Protein AF-A0A8S7LE39-F1 (afdb_monomer_lite)

Secondary structure (DSSP, 8-state):
------SSSSHHHHTTHHHHS-GGGGTEEEEEEEETTEEEEEEEEEEEE-TTS-EEEEE-HHHHHSS-GGGTTTS--S-SEEEEEEEBTTS-EEEEEEESEETTEESSB--SS-SS---EEEEE-GGGTTTB----EETTSS-TTB---TT-EEEEEE-GGG---TTT-PPEEEEEEE-S-SSS-BTTBSEEEEE----TT-TT-EEEEEEES-EEBTTS-EE--SSEEEEEEEEEEEEEEEEEEEEE--SSSS--EEEEEEEEEEEEEEEETHHHHHHHHT-------TTSSTTSTTSS---

Organism: Escherichia coli (NCBI:txid562)

InterPro domains:
  IPR009003 Peptidase S1, PA clan [SSF50494] (29-208)

pLDDT: mean 83.22, std 21.05, range [26.28, 98.44]

Foldseek 3Di:
DDDDDPDDPPPVVLPCPLVPDDQLLQQKKKKFFAAPRDTDAIAMWGWAAEPVGWIWTKFFPCRHQVDALVCPPVDGGPGFKMKIWFAFPSLDIDIDIDTQDDPNHGQWFAQPPDSNGRMITHTDDPVSPPGTSHDHHYPVLADPQFDAAWFQKKKWWWQAVPDADPPRSGTDIWMWTWPDGLVDADVPAQKTKTQTDGHGRSGHTWMWRKDAQWGAGPVGDTDGDHGIRIHTFATWHDFDKDWDWDWDDDPDDDDTDTDIDIDTPSMTMGRGHVSVNSRVVVPDCPPPPVVVVVPPPPPPDDD

Sequence (303 aa):
MIVCFYNLYRSSCWMNFMQNVQPLSLVTTLVILRSNGESKSLGTGFFYQHSNGFIFLATNYHVITGISPSERGVKPFIGDSIDIQLRDKTGKLFKHTMPLFKDGSPLWLEHPTDKEADIILMPLPQELFVNTGVKVVSKTTTLPNVQINPSSPVVMIGYPHGYHDTTHYLPIWKTGSLASEPDIDFDGKKLIVVDISAFPGMSGSPAFYVTHSGYLTKEGNMIMDMGMKIHFLGVYASMQMLNSDLFLEQVVSAAEYKVSHSESLQLGHVWKAELLEEIAATSSPIATTPSQFQSNSKFLFKY

Structure (mmCIF, N/CA/C/O backbone):
data_AF-A0A8S7LE39-F1
#
_entry.id   AF-A0A8S7LE39-F1
#
loop_
_atom_site.group_PDB
_atom_site.id
_atom_site.type_symbol
_atom_site.label_atom_id
_atom_site.label_alt_id
_atom_site.label_comp_id
_atom_site.label_asym_id
_atom_site.label_entity_id
_atom_site.label_seq_id
_atom_site.pdbx_PDB_ins_code
_atom_site.Cartn_x
_atom_site.Cartn_y
_atom_site.Cartn_z
_atom_site.occupancy
_atom_site.B_iso_or_equiv
_atom_site.auth_seq_id
_atom_site.auth_comp_id
_atom_site.auth_asym_id
_atom_site.auth_atom_id
_atom_site.pdbx_PDB_model_num
ATOM 1 N N . MET A 1 1 ? 14.430 50.797 23.135 1.00 33.66 1 MET A N 1
ATOM 2 C CA . MET A 1 1 ? 13.078 50.676 22.552 1.00 33.66 1 MET A CA 1
ATOM 3 C C . MET A 1 1 ? 13.219 49.904 21.247 1.00 33.66 1 MET A C 1
ATOM 5 O O . MET A 1 1 ? 13.560 50.485 20.230 1.00 33.66 1 MET A O 1
ATOM 9 N N . ILE A 1 2 ? 13.128 48.576 21.325 1.00 31.50 2 ILE A N 1
ATOM 10 C CA . ILE A 1 2 ? 13.214 47.663 20.177 1.00 31.50 2 ILE A CA 1
ATOM 11 C C . ILE A 1 2 ? 11.772 47.394 19.760 1.00 31.50 2 ILE A C 1
ATOM 13 O O . ILE A 1 2 ? 11.004 46.871 20.563 1.00 31.50 2 ILE A O 1
ATOM 17 N N . VAL A 1 3 ? 11.395 47.794 18.547 1.00 27.19 3 VAL A N 1
ATOM 18 C CA . VAL A 1 3 ? 10.069 47.522 17.982 1.00 27.19 3 VAL A CA 1
ATOM 19 C C . VAL A 1 3 ? 10.239 46.695 16.709 1.00 27.19 3 VAL A C 1
ATOM 21 O O . VAL A 1 3 ? 10.848 47.136 15.741 1.00 27.19 3 VAL A O 1
ATOM 24 N N . CYS A 1 4 ? 9.724 45.469 16.802 1.00 32.44 4 CYS A N 1
ATOM 25 C CA . CYS A 1 4 ? 9.217 44.552 15.783 1.00 32.44 4 CYS A CA 1
ATOM 26 C C . CYS A 1 4 ? 9.557 44.787 14.298 1.00 32.44 4 CYS A C 1
ATOM 28 O O . CYS A 1 4 ? 8.946 45.623 13.642 1.00 32.44 4 CYS A O 1
ATOM 30 N N . PHE A 1 5 ? 10.336 43.860 13.729 1.00 28.27 5 PHE A N 1
ATOM 31 C CA . PHE A 1 5 ? 10.205 43.417 12.333 1.00 28.27 5 PHE A CA 1
ATOM 32 C C . PHE A 1 5 ? 10.195 41.879 12.282 1.00 28.27 5 PHE A C 1
ATOM 34 O O . PHE A 1 5 ? 11.184 41.231 11.962 1.00 28.27 5 PHE A O 1
ATOM 41 N N . TYR A 1 6 ? 9.057 41.284 12.635 1.00 34.28 6 TYR A N 1
ATOM 42 C CA . TYR A 1 6 ? 8.744 39.869 12.412 1.00 34.28 6 TYR A CA 1
ATOM 43 C C . TYR A 1 6 ? 7.293 39.806 11.937 1.00 34.28 6 TYR A C 1
ATOM 45 O O . TYR A 1 6 ? 6.409 39.800 12.782 1.00 34.28 6 TYR A O 1
ATOM 53 N N . ASN A 1 7 ? 7.039 39.853 10.621 1.00 36.00 7 ASN A N 1
ATOM 54 C CA . ASN A 1 7 ? 5.830 39.295 9.975 1.00 36.00 7 ASN A CA 1
ATOM 55 C C . ASN A 1 7 ? 5.681 39.723 8.506 1.00 36.00 7 ASN A C 1
ATOM 57 O O . ASN A 1 7 ? 4.757 40.452 8.182 1.00 36.00 7 ASN A O 1
ATOM 61 N N . LEU A 1 8 ? 6.537 39.252 7.591 1.00 31.00 8 LEU A N 1
ATOM 62 C CA . LEU A 1 8 ? 6.202 39.326 6.151 1.00 31.00 8 LEU A CA 1
ATOM 63 C C . LEU A 1 8 ? 6.806 38.226 5.257 1.00 31.00 8 LEU A C 1
ATOM 65 O O . LEU A 1 8 ? 6.461 38.159 4.086 1.00 31.00 8 LEU A O 1
ATOM 69 N N . TYR A 1 9 ? 7.624 37.307 5.789 1.00 32.88 9 TYR A N 1
ATOM 70 C CA . TYR A 1 9 ? 8.286 36.257 4.987 1.00 32.88 9 TYR A CA 1
ATOM 71 C C . TYR A 1 9 ? 7.810 34.819 5.245 1.00 32.88 9 TYR A C 1
ATOM 73 O O . TYR A 1 9 ? 8.374 33.879 4.694 1.00 32.88 9 TYR A O 1
ATOM 81 N N . ARG A 1 10 ? 6.770 34.601 6.063 1.00 37.72 10 ARG A N 1
ATOM 82 C CA . ARG A 1 10 ? 6.229 33.244 6.280 1.00 37.72 10 ARG A CA 1
ATOM 83 C C . ARG A 1 10 ? 5.182 32.824 5.251 1.00 37.72 10 ARG A C 1
ATOM 85 O O . ARG A 1 10 ? 4.997 31.631 5.062 1.00 37.72 10 ARG A O 1
ATOM 92 N N . SER A 1 11 ? 4.528 33.758 4.569 1.00 37.38 11 SER A N 1
ATOM 93 C CA . SER A 1 11 ? 3.414 33.474 3.650 1.00 37.38 11 SER A CA 1
ATOM 94 C C . SER A 1 11 ? 3.860 32.956 2.276 1.00 37.38 11 SER A C 1
ATOM 96 O O . SER A 1 11 ? 3.111 32.232 1.633 1.00 37.38 11 SER A O 1
ATOM 98 N N . SER A 1 12 ? 5.082 33.268 1.834 1.00 39.59 12 SER A N 1
ATOM 99 C CA . SER A 1 12 ? 5.607 32.841 0.527 1.00 39.59 12 SER A CA 1
ATOM 100 C C . SER A 1 12 ? 6.152 31.408 0.510 1.00 39.59 12 SER A C 1
ATOM 102 O O . SER A 1 12 ? 6.211 30.798 -0.552 1.00 39.59 12 SER A O 1
ATOM 104 N N . CYS A 1 13 ? 6.505 30.840 1.669 1.00 42.34 13 CYS A N 1
ATOM 105 C CA . CYS A 1 13 ? 7.082 29.492 1.758 1.00 42.34 13 CYS A CA 1
ATOM 106 C C . CYS A 1 13 ? 6.025 28.378 1.585 1.00 42.34 13 CYS A C 1
ATOM 108 O O . CYS A 1 13 ? 6.318 27.312 1.053 1.00 42.34 13 CYS A O 1
ATOM 110 N N . TRP A 1 14 ? 4.769 28.643 1.966 1.00 45.28 14 TRP A N 1
ATOM 111 C CA . TRP A 1 14 ? 3.663 27.681 1.839 1.00 45.28 14 TRP A CA 1
ATOM 112 C C . TRP A 1 14 ? 3.027 27.662 0.450 1.00 45.28 14 TRP A C 1
ATOM 114 O O . TRP A 1 14 ? 2.429 26.659 0.067 1.00 45.28 14 TRP A O 1
ATOM 124 N N . MET A 1 15 ? 3.181 28.737 -0.333 1.00 42.47 15 MET A N 1
ATOM 125 C CA . MET A 1 15 ? 2.468 28.893 -1.605 1.00 42.47 15 MET A CA 1
ATOM 126 C C . MET A 1 15 ? 2.911 27.891 -2.687 1.00 42.47 15 MET A C 1
ATOM 128 O O . MET A 1 15 ? 2.182 27.708 -3.654 1.00 42.47 15 MET A O 1
ATOM 132 N N . ASN A 1 16 ? 4.027 27.175 -2.476 1.00 59.09 16 ASN A N 1
ATOM 133 C CA . ASN A 1 16 ? 4.546 26.149 -3.387 1.00 59.09 16 ASN A CA 1
ATOM 134 C C . ASN A 1 16 ? 4.852 24.791 -2.723 1.00 59.09 16 ASN A C 1
ATOM 136 O O . ASN A 1 16 ? 5.510 23.964 -3.350 1.00 59.09 16 ASN A O 1
ATOM 140 N N . PHE A 1 17 ? 4.383 24.505 -1.495 1.00 72.19 17 PHE A N 1
ATOM 141 C CA . PHE A 1 17 ? 4.673 23.213 -0.838 1.00 72.19 17 PHE A CA 1
ATOM 142 C C . PHE A 1 17 ? 4.307 22.028 -1.744 1.00 72.19 17 PHE A C 1
ATOM 144 O O . PHE A 1 17 ? 5.148 21.192 -2.059 1.00 72.19 17 PHE A O 1
ATOM 151 N N . MET A 1 18 ? 3.082 22.025 -2.271 1.00 72.50 18 MET A N 1
ATOM 152 C CA . MET A 1 18 ? 2.594 20.963 -3.155 1.00 72.50 18 MET A CA 1
ATOM 153 C C . MET A 1 18 ? 3.334 20.877 -4.499 1.00 72.50 18 MET A C 1
ATOM 155 O O . MET A 1 18 ? 3.309 19.822 -5.122 1.00 72.50 18 MET A O 1
ATOM 159 N N . GLN A 1 19 ? 3.981 21.956 -4.955 1.00 71.81 19 GLN A N 1
ATOM 160 C CA . GLN A 1 19 ? 4.765 21.961 -6.198 1.00 71.81 19 GLN A CA 1
ATOM 161 C C . GLN A 1 19 ? 6.175 21.388 -6.003 1.00 71.81 19 GLN A C 1
ATOM 163 O O . GLN A 1 19 ? 6.762 20.878 -6.952 1.00 71.81 19 GLN A O 1
ATOM 168 N N . ASN A 1 20 ? 6.699 21.446 -4.777 1.00 83.44 20 ASN A N 1
ATOM 169 C CA . ASN A 1 20 ? 8.048 20.992 -4.440 1.00 83.44 20 ASN A CA 1
ATOM 170 C C . ASN A 1 20 ? 8.080 19.575 -3.842 1.00 83.44 20 ASN A C 1
ATOM 172 O O . ASN A 1 20 ? 9.158 19.034 -3.602 1.00 83.44 20 ASN A O 1
ATOM 176 N N . VAL A 1 21 ? 6.917 18.971 -3.583 1.00 90.25 21 VAL A N 1
ATOM 177 C CA . VAL A 1 21 ? 6.809 17.601 -3.071 1.00 90.25 21 VAL A CA 1
ATOM 178 C C . VAL A 1 21 ? 6.690 16.621 -4.230 1.00 90.25 21 VAL A C 1
ATOM 180 O O . VAL A 1 21 ? 5.877 16.790 -5.138 1.00 90.25 21 VAL A O 1
ATOM 183 N N . GLN A 1 22 ? 7.486 15.555 -4.174 1.00 92.50 22 GLN A N 1
ATOM 184 C CA . GLN A 1 22 ? 7.420 14.481 -5.157 1.00 92.50 22 GLN A CA 1
ATOM 185 C C . GLN A 1 22 ? 6.011 13.823 -5.120 1.00 92.50 22 GLN A C 1
ATOM 187 O O . GLN A 1 22 ? 5.542 13.474 -4.035 1.00 92.50 22 GLN A O 1
ATOM 192 N N . PRO A 1 23 ? 5.316 13.635 -6.265 1.00 91.88 23 PRO A N 1
ATOM 193 C CA . PRO A 1 23 ? 3.926 13.154 -6.297 1.00 91.88 23 PRO A CA 1
ATOM 194 C C . PRO A 1 23 ? 3.627 11.810 -5.606 1.00 91.88 23 PRO A C 1
ATOM 196 O O . PRO A 1 23 ? 2.557 11.662 -5.024 1.00 91.88 23 PRO A O 1
ATOM 199 N N . LEU A 1 24 ? 4.540 10.839 -5.632 1.00 93.38 24 LEU A N 1
ATOM 200 C CA . LEU A 1 24 ? 4.440 9.578 -4.889 1.00 93.38 24 LEU A CA 1
ATOM 201 C C . LEU A 1 24 ? 4.493 9.777 -3.368 1.00 93.38 24 LEU A C 1
ATOM 203 O O . LEU A 1 24 ? 3.880 9.009 -2.638 1.00 93.38 24 LEU A O 1
ATOM 207 N N . SER A 1 25 ? 5.119 10.837 -2.851 1.00 94.88 25 SER A N 1
ATOM 208 C CA . SER A 1 25 ? 5.000 11.156 -1.417 1.00 94.88 25 SER A CA 1
ATOM 209 C C . SER A 1 25 ? 3.569 11.536 -1.016 1.00 94.88 25 SER A C 1
ATOM 211 O O . SER A 1 25 ? 3.259 11.590 0.170 1.00 94.88 25 SER A O 1
ATOM 213 N N . LEU A 1 26 ? 2.699 11.820 -1.991 1.00 94.50 26 LEU A N 1
ATOM 214 C CA . LEU A 1 26 ? 1.304 12.208 -1.794 1.00 94.50 26 LEU A CA 1
ATOM 215 C C . LEU A 1 26 ? 0.318 11.073 -2.105 1.00 94.50 26 LEU A C 1
ATOM 217 O O . LEU A 1 26 ? -0.887 11.311 -2.023 1.00 94.50 26 LEU A O 1
ATOM 221 N N . VAL A 1 27 ? 0.798 9.874 -2.472 1.00 95.88 27 VAL A N 1
ATOM 222 C CA . VAL A 1 27 ? -0.065 8.684 -2.613 1.00 95.88 27 VAL A CA 1
ATOM 223 C C . VAL A 1 27 ? -0.228 7.923 -1.301 1.00 95.88 27 VAL A C 1
ATOM 225 O O . VAL A 1 27 ? -1.202 7.196 -1.142 1.00 95.88 27 VAL A O 1
ATOM 228 N N . THR A 1 28 ? 0.711 8.080 -0.370 1.00 96.81 28 THR A N 1
ATOM 229 C CA . THR A 1 28 ? 0.804 7.287 0.860 1.00 96.81 28 THR A CA 1
ATOM 230 C C . THR A 1 28 ? 0.206 8.034 2.055 1.00 96.81 28 THR A C 1
ATOM 232 O O . THR A 1 28 ? 0.286 9.258 2.146 1.00 96.81 28 THR A O 1
ATOM 235 N N . THR A 1 29 ? -0.369 7.292 2.999 1.00 96.88 29 THR A N 1
ATOM 236 C CA . THR A 1 29 ? -0.924 7.795 4.256 1.00 96.88 29 THR A CA 1
ATOM 237 C C . THR A 1 29 ? -0.547 6.898 5.436 1.00 96.88 29 THR A C 1
ATOM 239 O O . THR A 1 29 ? -0.368 5.687 5.285 1.00 96.88 29 THR A O 1
ATOM 242 N N . LEU A 1 30 ? -0.412 7.501 6.619 1.00 97.00 30 LEU A N 1
ATOM 243 C CA . LEU A 1 30 ? -0.279 6.766 7.872 1.00 97.00 30 LEU A CA 1
ATOM 244 C C . LEU A 1 30 ? -1.659 6.235 8.265 1.00 97.00 30 LEU A C 1
ATOM 246 O O . LEU A 1 30 ? -2.607 7.013 8.390 1.00 97.00 30 LEU A O 1
ATOM 250 N N . VAL A 1 31 ? -1.745 4.928 8.493 1.00 98.00 31 VAL A N 1
ATOM 251 C CA . VAL A 1 31 ? -2.956 4.257 8.967 1.00 98.00 31 VAL A CA 1
ATOM 252 C C . VAL A 1 31 ? -2.777 3.950 10.445 1.00 98.00 31 VAL A C 1
ATOM 254 O O . VAL A 1 31 ? -1.801 3.310 10.832 1.00 98.00 31 VAL A O 1
ATOM 257 N N . ILE A 1 32 ? -3.709 4.405 11.279 1.00 97.94 32 ILE A N 1
ATOM 258 C CA . ILE A 1 32 ? -3.710 4.112 12.716 1.00 97.94 32 ILE A CA 1
ATOM 259 C C . ILE A 1 32 ? -4.963 3.313 13.037 1.00 97.94 32 ILE A C 1
ATOM 261 O O . ILE A 1 32 ? -6.070 3.839 12.930 1.00 97.94 32 ILE A O 1
ATOM 265 N N . LEU A 1 33 ? -4.783 2.068 13.470 1.00 98.06 33 LEU A N 1
ATOM 266 C CA . LEU A 1 33 ? -5.864 1.237 13.980 1.00 98.06 33 LEU A CA 1
ATOM 267 C C . LEU A 1 33 ? -6.239 1.694 15.383 1.00 98.06 33 LEU A C 1
ATOM 269 O O . LEU A 1 33 ? -5.369 1.855 16.246 1.00 98.06 33 LEU A O 1
ATOM 273 N N . ARG A 1 34 ? -7.535 1.878 15.626 1.00 98.00 34 ARG A N 1
ATOM 274 C CA . ARG A 1 34 ? -8.063 2.296 16.919 1.00 98.00 34 ARG A CA 1
ATOM 275 C C . ARG A 1 34 ? -9.086 1.317 17.463 1.00 98.00 34 ARG A C 1
ATOM 277 O O . ARG A 1 34 ? -9.776 0.637 16.711 1.00 98.00 34 ARG A O 1
ATOM 284 N N . SER A 1 35 ? -9.197 1.294 18.785 1.00 97.38 35 SER A N 1
ATOM 285 C CA . SER A 1 35 ? -10.338 0.722 19.496 1.00 97.38 35 SER A CA 1
ATOM 286 C C . SER A 1 35 ? -10.772 1.693 20.579 1.00 97.38 35 SER A C 1
ATOM 288 O O . SER A 1 35 ? -9.937 2.143 21.366 1.00 97.38 35 SER A O 1
ATOM 290 N N . ASN A 1 36 ? -12.057 2.039 20.605 1.00 94.69 36 ASN A N 1
ATOM 291 C CA . ASN A 1 36 ? -12.644 2.980 21.558 1.00 94.69 36 ASN A CA 1
ATOM 292 C C . ASN A 1 36 ? -11.866 4.312 21.636 1.00 94.69 36 ASN A C 1
ATOM 294 O O . ASN A 1 36 ? -11.685 4.890 22.704 1.00 94.69 36 ASN A O 1
ATOM 298 N N . GLY A 1 37 ? -11.353 4.784 20.493 1.00 92.44 37 GLY A N 1
ATOM 299 C CA . GLY A 1 37 ? -10.563 6.016 20.386 1.00 92.44 37 GLY A CA 1
ATOM 300 C C . GLY A 1 37 ? -9.073 5.886 20.738 1.00 92.44 37 GLY A C 1
ATOM 301 O O . GLY A 1 37 ? -8.294 6.788 20.410 1.00 92.44 37 GLY A O 1
ATOM 302 N N . GLU A 1 38 ? -8.628 4.769 21.312 1.00 96.25 38 GLU A N 1
ATOM 303 C CA . GLU A 1 38 ? -7.216 4.510 21.611 1.00 96.25 38 GLU A CA 1
ATOM 304 C C . GLU A 1 38 ? -6.476 3.926 20.410 1.00 96.25 38 GLU A C 1
ATOM 306 O O . GLU A 1 38 ? -6.994 3.045 19.732 1.00 96.25 38 GLU A O 1
ATOM 311 N N . SER A 1 39 ? -5.238 4.368 20.181 1.00 96.38 39 SER A N 1
ATOM 312 C CA . SER A 1 39 ? -4.356 3.779 19.166 1.00 96.38 39 SER A CA 1
ATOM 313 C C . SER A 1 39 ? -3.927 2.372 19.587 1.00 96.38 39 SER A C 1
ATOM 315 O O . SER A 1 39 ? -3.411 2.200 20.690 1.00 96.38 39 SER A O 1
ATOM 317 N N . LYS A 1 40 ? -4.100 1.382 18.709 1.00 96.50 40 LYS A N 1
ATOM 318 C CA . LYS A 1 40 ? -3.725 -0.022 18.954 1.00 96.50 40 LYS A CA 1
ATOM 319 C C . LYS A 1 40 ? -2.525 -0.457 18.128 1.00 96.50 40 LYS A C 1
ATOM 321 O O . LYS A 1 40 ? -1.609 -1.074 18.660 1.00 96.50 40 LYS A O 1
ATOM 326 N N . SER A 1 41 ? -2.496 -0.086 16.857 1.00 94.06 41 SER A N 1
ATOM 327 C CA . SER A 1 41 ? -1.359 -0.321 15.971 1.00 94.06 41 SER A CA 1
ATOM 328 C C . SER A 1 41 ? -1.296 0.762 14.899 1.00 94.06 41 SER A C 1
ATOM 330 O O . SER A 1 41 ? -2.204 1.586 14.759 1.00 94.06 41 SER A O 1
ATOM 332 N N . LEU A 1 42 ? -0.190 0.782 14.163 1.00 95.75 42 LEU A N 1
ATOM 333 C CA . LEU A 1 42 ? 0.000 1.664 13.024 1.00 95.75 42 LEU A CA 1
ATOM 334 C C . LEU A 1 42 ? 0.590 0.888 11.854 1.00 95.75 42 LEU A C 1
ATOM 336 O O . LEU A 1 42 ? 1.279 -0.118 12.037 1.00 95.75 42 LEU A O 1
ATOM 340 N N . GLY A 1 43 ? 0.337 1.395 10.661 1.00 96.75 43 GLY A N 1
ATOM 341 C CA . GLY A 1 43 ? 0.854 0.871 9.414 1.00 96.75 43 GLY A CA 1
ATOM 342 C C . GLY A 1 43 ? 0.835 1.940 8.339 1.00 96.75 43 GLY A C 1
ATOM 343 O O . GLY A 1 43 ? 0.536 3.112 8.578 1.00 96.75 43 GLY A O 1
ATOM 344 N N . THR A 1 44 ? 1.144 1.516 7.131 1.00 98.31 44 THR A N 1
ATOM 345 C CA . THR A 1 44 ? 1.108 2.356 5.948 1.00 98.31 44 THR A CA 1
ATOM 346 C C . THR A 1 44 ? -0.085 1.953 5.088 1.00 98.31 44 THR A C 1
ATOM 348 O O . THR A 1 44 ? -0.464 0.788 5.015 1.00 98.31 44 THR A O 1
ATOM 351 N N . GLY A 1 45 ? -0.701 2.920 4.426 1.00 98.19 45 GLY A N 1
ATOM 352 C CA . GLY A 1 45 ? -1.631 2.667 3.336 1.00 98.19 45 GLY A CA 1
ATOM 353 C C . GLY A 1 45 ? -1.375 3.639 2.201 1.00 98.19 45 GLY A C 1
ATOM 354 O O . GLY A 1 45 ? -0.620 4.601 2.347 1.00 98.19 45 GLY A O 1
ATOM 355 N N . PHE A 1 46 ? -2.004 3.410 1.060 1.00 98.38 46 PHE A N 1
ATOM 356 C CA . PHE A 1 46 ? -1.930 4.324 -0.072 1.00 98.38 46 PHE A CA 1
ATOM 357 C C . PHE A 1 46 ? -3.258 4.389 -0.813 1.00 98.38 46 PHE A C 1
ATOM 359 O O . PHE A 1 46 ? -4.099 3.495 -0.713 1.00 98.38 46 PHE A O 1
ATOM 366 N N . PHE A 1 47 ? -3.458 5.478 -1.543 1.00 97.75 47 PHE A N 1
ATOM 367 C CA . PHE A 1 47 ? -4.672 5.700 -2.308 1.00 97.75 47 PHE A CA 1
ATOM 368 C C . PHE A 1 47 ? -4.540 5.051 -3.678 1.00 97.75 47 PHE A C 1
ATOM 370 O O . PHE A 1 47 ? -3.644 5.386 -4.456 1.00 97.75 47 PHE A O 1
ATOM 377 N N . TYR A 1 48 ? -5.444 4.127 -3.969 1.00 97.44 48 TYR A N 1
ATOM 378 C CA . TYR A 1 48 ? -5.477 3.385 -5.217 1.00 97.44 48 TYR A CA 1
ATOM 379 C C . TYR A 1 48 ? -6.781 3.681 -5.965 1.00 97.44 48 TYR A C 1
ATOM 381 O O . TYR A 1 48 ? -7.867 3.551 -5.405 1.00 97.44 48 TYR A O 1
ATOM 389 N N . GLN A 1 49 ? -6.681 4.104 -7.222 1.00 95.50 49 GLN A N 1
ATOM 390 C CA . GLN A 1 49 ? -7.823 4.366 -8.089 1.00 95.50 49 GLN A CA 1
ATOM 391 C C . GLN A 1 49 ? -7.989 3.224 -9.088 1.00 95.50 49 GLN A C 1
ATOM 393 O O . GLN A 1 49 ? -7.113 2.973 -9.918 1.00 95.50 49 GLN A O 1
ATOM 398 N N . HIS A 1 50 ? -9.147 2.573 -9.033 1.00 93.19 50 HIS A N 1
ATOM 399 C CA . HIS A 1 50 ? -9.509 1.541 -9.993 1.00 93.19 50 HIS A CA 1
ATOM 400 C C . HIS A 1 50 ? -10.105 2.157 -11.271 1.00 93.19 50 HIS A C 1
ATOM 402 O O . HIS A 1 50 ? -10.585 3.293 -11.287 1.00 93.19 50 HIS A O 1
ATOM 408 N N . SER A 1 51 ? -10.116 1.380 -12.356 1.00 88.88 51 SER A N 1
ATOM 409 C CA . SER A 1 51 ? -10.634 1.786 -13.670 1.00 88.88 51 SER A CA 1
ATOM 410 C C . SER A 1 51 ? -12.113 2.206 -13.672 1.00 88.88 51 SER A C 1
ATOM 412 O O . SER A 1 51 ? -12.522 3.005 -14.510 1.00 88.88 51 SER A O 1
ATOM 414 N N . ASN A 1 52 ? -12.906 1.729 -12.707 1.00 85.19 52 ASN A N 1
ATOM 415 C CA . ASN A 1 52 ? -14.305 2.133 -12.514 1.00 85.19 52 ASN A CA 1
ATOM 416 C C . ASN A 1 52 ? -14.473 3.512 -11.837 1.00 85.19 52 ASN A C 1
ATOM 418 O O . ASN A 1 52 ? -15.601 3.956 -11.634 1.00 85.19 52 ASN A O 1
ATOM 422 N N . GLY A 1 53 ? -13.376 4.189 -11.479 1.00 87.62 53 GLY A N 1
ATOM 423 C CA . GLY A 1 53 ? -13.374 5.530 -10.894 1.00 87.62 53 GLY A CA 1
ATOM 424 C C . GLY A 1 53 ? -13.471 5.576 -9.366 1.00 87.62 53 GLY A C 1
ATOM 425 O O . GLY A 1 53 ? -13.343 6.663 -8.796 1.00 87.62 53 GLY A O 1
ATOM 426 N N . PHE A 1 54 ? -13.654 4.440 -8.686 1.00 91.31 54 PHE A N 1
ATOM 427 C CA . PHE A 1 54 ? -13.589 4.394 -7.225 1.00 91.31 54 PHE A CA 1
ATOM 428 C C . PHE A 1 54 ? -12.147 4.540 -6.735 1.00 91.31 54 PHE A C 1
ATOM 430 O O . PHE A 1 54 ? -11.205 4.017 -7.337 1.00 91.31 54 PHE A O 1
ATOM 437 N N . ILE A 1 55 ? -11.996 5.257 -5.621 1.00 94.69 55 ILE A N 1
ATOM 438 C CA . ILE A 1 55 ? -10.735 5.385 -4.898 1.00 94.69 55 ILE A CA 1
ATOM 439 C C . ILE A 1 55 ? -10.838 4.535 -3.638 1.00 94.69 55 ILE A C 1
ATOM 441 O O . ILE A 1 55 ? -11.830 4.589 -2.911 1.00 94.69 55 ILE A O 1
ATOM 445 N N . PHE A 1 56 ? -9.797 3.761 -3.385 1.00 97.12 56 PHE A N 1
ATOM 446 C CA . PHE A 1 56 ? -9.676 2.873 -2.246 1.00 97.12 56 PHE A CA 1
ATOM 447 C C . PHE A 1 56 ? -8.462 3.268 -1.412 1.00 97.12 56 PHE A C 1
ATOM 449 O O . PHE A 1 56 ? -7.456 3.746 -1.940 1.00 97.12 56 PHE A O 1
ATOM 456 N N . LEU A 1 57 ? -8.537 3.019 -0.110 1.00 98.25 57 LEU A N 1
ATOM 457 C CA . LEU A 1 57 ? -7.356 2.826 0.714 1.00 98.25 57 LEU A CA 1
ATOM 458 C C . LEU A 1 57 ? -6.877 1.388 0.503 1.00 98.25 57 LEU A C 1
ATOM 460 O O . LEU A 1 57 ? -7.577 0.444 0.870 1.00 98.25 57 LEU A O 1
ATOM 464 N N . ALA A 1 58 ? -5.691 1.236 -0.070 1.00 98.44 58 ALA A N 1
ATOM 465 C CA . ALA A 1 58 ? -4.979 -0.027 -0.144 1.00 98.44 58 ALA A CA 1
ATOM 466 C C . ALA A 1 58 ? -4.011 -0.143 1.040 1.00 98.44 58 ALA A C 1
ATOM 468 O O . ALA A 1 58 ? -3.252 0.785 1.328 1.00 98.44 58 ALA A O 1
ATOM 469 N N . THR A 1 59 ? -4.052 -1.271 1.743 1.00 98.44 59 THR A N 1
ATOM 470 C CA . THR A 1 59 ? -3.133 -1.611 2.843 1.00 98.44 59 THR A CA 1
ATOM 471 C C . THR A 1 59 ? -3.188 -3.124 3.095 1.00 98.44 59 THR A C 1
ATOM 473 O O . THR A 1 59 ? -3.854 -3.851 2.354 1.00 98.44 59 THR A O 1
ATOM 476 N N . ASN A 1 60 ? -2.487 -3.623 4.112 1.00 98.19 60 ASN A N 1
ATOM 477 C CA . ASN A 1 60 ? -2.567 -5.029 4.496 1.00 98.19 60 ASN A CA 1
ATOM 478 C C . ASN A 1 60 ? -3.783 -5.316 5.384 1.00 98.19 60 ASN A C 1
ATOM 480 O O . ASN A 1 60 ? -4.243 -4.458 6.142 1.00 98.19 60 ASN A O 1
ATOM 484 N N . TYR A 1 61 ? -4.250 -6.563 5.356 1.00 97.00 61 TYR A N 1
ATOM 485 C CA . TYR A 1 61 ? -5.320 -7.038 6.231 1.00 97.00 61 TYR A CA 1
ATOM 486 C C . TYR A 1 61 ? -4.919 -6.906 7.705 1.00 97.00 61 TYR A C 1
ATOM 488 O O . TYR A 1 61 ? -5.700 -6.409 8.521 1.00 97.00 61 TYR A O 1
ATOM 496 N N . HIS A 1 62 ? -3.681 -7.266 8.055 1.00 96.38 62 HIS A N 1
ATOM 497 C CA . HIS A 1 62 ? -3.224 -7.173 9.444 1.00 96.38 62 HIS A CA 1
ATOM 498 C C . HIS A 1 62 ? -3.078 -5.733 9.954 1.00 96.38 62 HIS A C 1
ATOM 500 O O . HIS A 1 62 ? -3.145 -5.511 11.162 1.00 96.38 62 HIS A O 1
ATOM 506 N N . VAL A 1 63 ? -2.912 -4.743 9.068 1.00 96.88 63 VAL A N 1
ATOM 507 C CA . VAL A 1 63 ? -2.825 -3.328 9.470 1.00 96.88 63 VAL A CA 1
ATOM 508 C C . VAL A 1 63 ? -4.164 -2.844 10.024 1.00 96.88 63 VAL A C 1
ATOM 510 O O . VAL A 1 63 ? -4.180 -2.106 11.007 1.00 96.88 63 VAL A O 1
ATOM 513 N N . ILE A 1 64 ? -5.284 -3.284 9.440 1.00 96.19 64 ILE A N 1
ATOM 514 C CA . ILE A 1 64 ? -6.626 -2.850 9.856 1.00 96.19 64 ILE A CA 1
ATOM 515 C C . ILE A 1 64 ? -7.314 -3.811 10.831 1.00 96.19 64 ILE A C 1
ATOM 517 O O . ILE A 1 64 ? -8.217 -3.398 11.546 1.00 96.19 64 ILE A O 1
ATOM 521 N N . THR A 1 65 ? -6.908 -5.081 10.891 1.00 95.25 65 THR A N 1
ATOM 522 C CA . THR A 1 65 ? -7.505 -6.068 11.813 1.00 95.25 65 THR A CA 1
ATOM 523 C C . THR A 1 65 ? -6.651 -6.327 13.055 1.00 95.25 65 THR A C 1
ATOM 525 O O . THR A 1 65 ? -7.174 -6.742 14.093 1.00 95.25 65 THR A O 1
ATOM 528 N N . GLY A 1 66 ? -5.342 -6.072 12.957 1.00 94.19 66 GLY A N 1
ATOM 529 C CA . GLY A 1 66 ? -4.337 -6.389 13.969 1.00 94.19 66 GLY A CA 1
ATOM 530 C C . GLY A 1 66 ? -3.989 -7.870 14.095 1.00 94.19 66 GLY A C 1
ATOM 531 O O . GLY A 1 66 ? -3.316 -8.246 15.053 1.00 94.19 66 GLY A O 1
ATOM 532 N N . ILE A 1 67 ? -4.439 -8.704 13.156 1.00 94.06 67 ILE A N 1
ATOM 533 C CA . ILE A 1 67 ? -4.116 -10.131 13.099 1.00 94.06 67 ILE A CA 1
ATOM 534 C C . ILE A 1 67 ? -3.701 -10.518 11.680 1.00 94.06 67 ILE A C 1
ATOM 536 O O . ILE A 1 67 ? -4.137 -9.912 10.704 1.00 94.06 67 ILE A O 1
ATOM 540 N N . SER A 1 68 ? -2.864 -11.538 11.547 1.00 93.25 68 SER A N 1
ATOM 541 C CA . SER A 1 68 ? -2.485 -12.060 10.232 1.00 93.25 68 SER A CA 1
ATOM 542 C C . SER A 1 68 ? -3.647 -12.821 9.568 1.00 93.25 68 SER A C 1
ATOM 544 O O . SER A 1 68 ? -4.555 -13.295 10.263 1.00 93.25 68 SER A O 1
ATOM 546 N N . PRO A 1 69 ? -3.644 -12.987 8.230 1.00 92.56 69 PRO A N 1
ATOM 547 C CA . PRO A 1 69 ? -4.678 -13.766 7.546 1.00 92.56 69 PRO A CA 1
ATOM 548 C C . PRO A 1 69 ? -4.833 -15.203 8.072 1.00 92.56 69 PRO A C 1
ATOM 550 O O . PRO A 1 69 ? -5.954 -15.701 8.157 1.00 92.56 69 PRO A O 1
ATOM 553 N N . SER A 1 70 ? -3.741 -15.843 8.506 1.00 90.62 70 SER A N 1
ATOM 554 C CA . SER A 1 70 ? -3.746 -17.203 9.068 1.00 90.62 70 SER A CA 1
ATOM 555 C C . SER A 1 70 ? -4.379 -17.304 10.463 1.00 90.62 70 SER A C 1
ATOM 557 O O . SER A 1 70 ? -4.750 -18.393 10.891 1.00 90.62 70 SER A O 1
ATOM 559 N N . GLU A 1 71 ? -4.551 -16.187 11.172 1.00 92.25 71 GLU A N 1
ATOM 560 C CA . GLU A 1 71 ? -5.179 -16.130 12.502 1.00 92.25 71 GLU A CA 1
ATOM 561 C C . GLU A 1 71 ? -6.686 -15.837 12.438 1.00 92.25 71 GLU A C 1
ATOM 563 O O . GLU A 1 71 ? -7.356 -15.697 13.470 1.00 92.25 71 GLU A O 1
ATOM 568 N N . ARG A 1 72 ? -7.240 -15.739 11.227 1.00 88.94 72 ARG A N 1
ATOM 569 C CA . ARG A 1 72 ? -8.658 -15.469 10.990 1.00 88.94 72 ARG A CA 1
ATOM 570 C C . ARG A 1 72 ? -9.544 -16.520 11.655 1.00 88.94 72 ARG A C 1
ATOM 572 O O . ARG A 1 72 ? -9.356 -17.718 11.477 1.00 88.94 72 ARG A O 1
ATOM 579 N N . GLY A 1 73 ? -10.536 -16.058 12.417 1.00 89.06 73 GLY A N 1
ATOM 580 C CA . GLY A 1 73 ? -11.458 -16.925 13.161 1.00 89.06 73 GLY A CA 1
ATOM 581 C C . GLY A 1 73 ? -10.851 -17.566 14.415 1.00 89.06 73 GLY A C 1
ATOM 582 O O . GLY A 1 73 ? -11.587 -18.155 15.199 1.00 89.06 73 GLY A O 1
ATOM 583 N N . VAL A 1 74 ? -9.541 -17.416 14.632 1.00 92.56 74 VAL A N 1
ATOM 584 C CA . VAL A 1 74 ? -8.835 -17.888 15.831 1.00 92.56 74 VAL A CA 1
ATOM 585 C C . VAL A 1 74 ? -8.656 -16.747 16.828 1.00 92.56 74 VAL A C 1
ATOM 587 O O . VAL A 1 74 ? -8.882 -16.926 18.023 1.00 92.56 74 VAL A O 1
ATOM 590 N N . LYS A 1 75 ? -8.267 -15.561 16.344 1.00 93.44 75 LYS A N 1
ATOM 591 C CA . LYS A 1 75 ? -8.088 -14.358 17.164 1.00 93.44 75 LYS A CA 1
ATOM 592 C C . LYS A 1 75 ? -9.152 -13.304 16.839 1.00 93.44 75 LYS A C 1
ATOM 594 O O . LYS A 1 75 ? -9.527 -13.162 15.673 1.00 93.44 75 LYS A O 1
ATOM 599 N N . PRO A 1 76 ? -9.645 -12.555 17.843 1.00 93.12 76 PRO A N 1
ATOM 600 C CA . PRO A 1 76 ? -10.520 -11.421 17.590 1.00 93.12 76 PRO A CA 1
ATOM 601 C C . PRO A 1 76 ? -9.735 -10.272 16.953 1.00 93.12 76 PRO A C 1
ATOM 603 O O . PRO A 1 76 ? -8.538 -10.107 17.195 1.00 93.12 76 PRO A O 1
ATOM 606 N N . PHE A 1 77 ? -10.433 -9.442 16.183 1.00 95.00 77 PHE A N 1
ATOM 607 C CA . PHE A 1 77 ? -9.888 -8.163 15.739 1.00 95.00 77 PHE A CA 1
ATOM 608 C C . PHE A 1 77 ? -9.646 -7.245 16.934 1.00 95.00 77 PHE A C 1
ATOM 610 O O . PHE A 1 77 ? -10.410 -7.253 17.900 1.00 95.00 77 PHE A O 1
ATOM 617 N N . ILE A 1 78 ? -8.588 -6.440 16.863 1.00 95.31 78 ILE A N 1
ATOM 618 C CA . ILE A 1 78 ? -8.161 -5.598 17.992 1.00 95.31 78 ILE A CA 1
ATOM 619 C C . ILE A 1 78 ? -8.622 -4.138 17.869 1.00 95.31 78 ILE A C 1
ATOM 621 O O . ILE A 1 78 ? -8.266 -3.317 18.713 1.00 95.31 78 ILE A O 1
ATOM 625 N N . GLY A 1 79 ? -9.382 -3.804 16.820 1.00 95.31 79 GLY A N 1
ATOM 626 C CA . GLY A 1 79 ? -9.831 -2.448 16.513 1.00 95.31 79 GLY A CA 1
ATOM 627 C C . GLY A 1 79 ? -11.246 -2.372 15.941 1.00 95.31 79 GLY A C 1
ATOM 628 O O . GLY A 1 79 ? -11.803 -3.366 15.481 1.00 95.31 79 GLY A O 1
ATOM 629 N N . ASP A 1 80 ? -11.816 -1.169 15.983 1.00 96.38 80 ASP A N 1
ATOM 630 C CA . ASP A 1 80 ? -13.163 -0.831 15.503 1.00 96.38 80 ASP A CA 1
ATOM 631 C C . ASP A 1 80 ? -13.170 0.276 14.436 1.00 96.38 80 ASP A C 1
ATOM 633 O O . ASP A 1 80 ? -14.164 0.455 13.728 1.00 96.38 80 ASP A O 1
ATOM 637 N N . SER A 1 81 ? -12.067 1.010 14.299 1.00 97.88 81 SER A N 1
ATOM 638 C CA . SER A 1 81 ? -11.944 2.152 13.400 1.00 97.88 81 SER A CA 1
ATOM 639 C C . SER A 1 81 ? -10.493 2.383 12.994 1.00 97.88 81 SER A C 1
ATOM 641 O O . SER A 1 81 ? -9.562 1.962 13.681 1.00 97.88 81 SER A O 1
ATOM 643 N N . ILE A 1 82 ? -10.294 3.072 11.874 1.00 98.06 82 ILE A N 1
ATOM 644 C CA . ILE A 1 82 ? -8.978 3.535 11.439 1.00 98.06 82 ILE A CA 1
ATOM 645 C C . ILE A 1 82 ? -8.968 5.044 11.259 1.00 98.06 82 ILE A C 1
ATOM 647 O O . ILE A 1 82 ? -9.942 5.633 10.793 1.00 98.06 82 ILE A O 1
ATOM 651 N N . ASP A 1 83 ? -7.838 5.659 11.585 1.00 97.62 83 ASP A N 1
ATOM 652 C CA . ASP A 1 83 ? -7.523 7.011 11.148 1.00 97.62 83 ASP A CA 1
ATOM 653 C C . ASP A 1 83 ? -6.599 6.960 9.937 1.00 97.62 83 ASP A C 1
ATOM 655 O O . ASP A 1 83 ? -5.587 6.257 9.952 1.00 97.62 83 ASP A O 1
ATOM 659 N N . ILE A 1 84 ? -6.914 7.776 8.936 1.00 96.56 84 ILE A N 1
ATOM 660 C CA . ILE A 1 84 ? -6.014 8.106 7.834 1.00 96.56 84 ILE A CA 1
ATOM 661 C C . ILE A 1 84 ? -5.708 9.598 7.834 1.00 96.56 84 ILE A C 1
ATOM 663 O O . ILE A 1 84 ? -6.521 10.434 8.249 1.00 96.56 84 ILE A O 1
ATOM 667 N N . GLN A 1 85 ? -4.526 9.939 7.338 1.00 92.62 85 GLN A N 1
ATOM 668 C CA . GLN A 1 85 ? -4.117 11.320 7.128 1.00 92.62 85 GLN A CA 1
ATOM 669 C C . GLN A 1 85 ? -4.332 11.720 5.671 1.00 92.62 85 GLN A C 1
ATOM 671 O O . GLN A 1 85 ? -3.891 11.044 4.741 1.00 92.62 85 GLN A O 1
ATOM 676 N N . LEU A 1 86 ? -5.003 12.846 5.478 1.00 92.06 86 LEU A N 1
ATOM 677 C CA . LEU A 1 86 ? -5.241 13.464 4.185 1.00 92.06 86 LEU A CA 1
ATOM 678 C C . LEU A 1 86 ? -4.672 14.876 4.202 1.00 92.06 86 LEU A C 1
ATOM 680 O O . LEU A 1 86 ? -4.369 15.449 5.253 1.00 92.06 86 LEU A O 1
ATOM 684 N N . ARG A 1 87 ? -4.528 15.447 3.011 1.00 90.50 87 ARG A N 1
ATOM 685 C CA . ARG A 1 87 ? -3.957 16.775 2.847 1.00 90.50 87 ARG A CA 1
ATOM 686 C C . ARG A 1 87 ? -4.743 17.574 1.838 1.00 90.50 87 ARG A C 1
ATOM 688 O O . ARG A 1 87 ? -5.067 17.063 0.767 1.00 90.50 87 ARG A O 1
ATOM 695 N N . ASP A 1 88 ? -5.037 18.822 2.169 1.00 89.69 88 ASP A N 1
ATOM 696 C CA . ASP A 1 88 ? -5.667 19.734 1.225 1.00 89.69 88 ASP A CA 1
ATOM 697 C C . ASP A 1 88 ? -4.665 20.255 0.176 1.00 89.69 88 ASP A C 1
ATOM 699 O O . ASP A 1 88 ? -3.462 19.979 0.227 1.0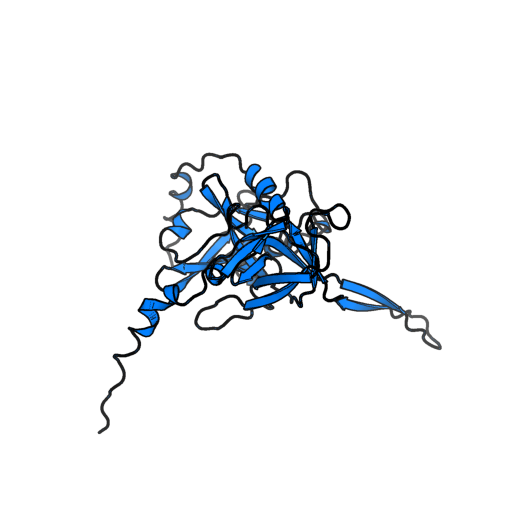0 89.69 88 ASP A O 1
ATOM 703 N N 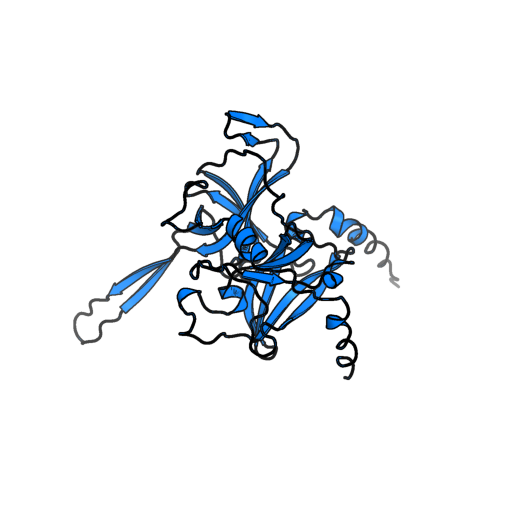. LYS A 1 89 ? -5.161 21.020 -0.799 1.00 86.81 89 LYS A N 1
ATOM 704 C CA . LYS A 1 89 ? -4.337 21.621 -1.864 1.00 86.81 89 LYS A CA 1
ATOM 705 C C . LYS A 1 89 ? -3.306 22.643 -1.357 1.00 86.81 89 LYS A C 1
ATOM 707 O O . LYS A 1 89 ? -2.414 23.010 -2.114 1.00 86.81 89 LYS A O 1
ATOM 712 N N . THR A 1 90 ? -3.411 23.101 -0.109 1.00 85.00 90 THR A N 1
ATOM 713 C CA . THR A 1 90 ? -2.454 24.030 0.520 1.00 85.00 90 THR A CA 1
ATOM 714 C C . THR A 1 90 ? -1.334 23.307 1.268 1.00 85.00 90 THR A C 1
ATOM 716 O O . THR A 1 90 ? -0.377 23.936 1.710 1.00 85.00 90 THR A O 1
ATOM 719 N N . GLY A 1 91 ? -1.429 21.981 1.401 1.00 84.81 91 GLY A N 1
ATOM 720 C CA . GLY A 1 91 ? -0.489 21.181 2.175 1.00 84.81 91 GLY A CA 1
ATOM 721 C C . GLY A 1 91 ? -0.919 20.954 3.629 1.00 84.81 91 GLY A C 1
ATOM 722 O O . GLY A 1 91 ? -0.230 20.235 4.361 1.00 84.81 91 GLY A O 1
ATOM 723 N N . LYS A 1 92 ? -2.063 21.508 4.051 1.00 87.38 92 LYS A N 1
ATOM 724 C CA . LYS A 1 92 ? -2.576 21.352 5.413 1.00 87.38 92 LYS A CA 1
ATOM 725 C C . LYS A 1 92 ? -3.135 19.949 5.615 1.00 87.38 92 LYS A C 1
ATOM 727 O O . LYS A 1 92 ? -3.951 19.462 4.832 1.00 87.38 92 LYS A O 1
ATOM 732 N N . LEU A 1 93 ? -2.699 19.322 6.702 1.00 90.12 93 LEU A N 1
ATOM 733 C CA . LEU A 1 93 ? -3.157 18.006 7.126 1.00 90.12 93 LEU A CA 1
ATOM 734 C C . LEU A 1 93 ? -4.529 18.065 7.773 1.00 90.12 93 LEU A C 1
ATOM 736 O O . LEU A 1 93 ? -4.833 18.969 8.555 1.00 90.12 93 LEU A O 1
ATOM 740 N N . PHE A 1 94 ? -5.313 17.032 7.510 1.00 91.56 94 PHE A N 1
ATOM 741 C CA . PHE A 1 94 ? -6.506 16.720 8.270 1.00 91.56 94 PHE A CA 1
ATOM 742 C C . PHE A 1 94 ? -6.653 15.208 8.403 1.00 91.56 94 PHE A C 1
ATOM 744 O O . PHE A 1 94 ? -6.182 14.430 7.573 1.00 91.56 94 PHE A O 1
ATOM 751 N N . LYS A 1 95 ? -7.291 14.794 9.492 1.00 93.19 95 LYS A N 1
ATOM 752 C CA . LYS A 1 95 ? -7.516 13.390 9.810 1.00 93.19 95 LYS A CA 1
ATOM 753 C C . LYS A 1 95 ? -8.914 12.988 9.370 1.00 93.19 95 LYS A C 1
ATOM 755 O O . LYS A 1 95 ? -9.856 13.754 9.575 1.00 93.19 95 LYS A O 1
ATOM 760 N N . HIS A 1 96 ? -9.051 11.788 8.827 1.00 95.12 96 HIS A N 1
ATOM 761 C CA . HIS A 1 96 ? -10.346 11.173 8.585 1.00 95.12 96 HIS A CA 1
ATOM 762 C C . HIS A 1 96 ? -10.420 9.834 9.315 1.00 95.12 96 HIS A C 1
ATOM 764 O O . HIS A 1 96 ? -9.526 9.004 9.170 1.00 95.12 96 HIS A O 1
ATOM 770 N N . THR A 1 97 ? -11.466 9.659 10.118 1.00 96.75 97 THR A N 1
ATOM 771 C CA . THR A 1 97 ? -11.716 8.435 10.882 1.00 96.75 97 THR A CA 1
ATOM 772 C C . THR A 1 97 ? -12.819 7.648 10.194 1.00 96.75 97 THR A C 1
ATOM 774 O O . THR A 1 97 ? -13.880 8.205 9.910 1.00 96.75 97 THR A O 1
ATOM 777 N N . MET A 1 98 ? -12.585 6.361 9.957 1.00 95.50 98 MET A N 1
ATOM 778 C CA . MET A 1 98 ? -13.550 5.461 9.333 1.00 95.50 98 MET A CA 1
ATOM 779 C C . MET A 1 98 ? -13.817 4.266 10.244 1.00 95.50 98 MET A C 1
ATOM 781 O O . MET A 1 98 ? -12.863 3.703 10.786 1.00 95.50 98 MET A O 1
ATOM 785 N N . PRO A 1 99 ? -15.082 3.853 10.417 1.00 96.81 99 PRO A N 1
ATOM 786 C CA . PRO A 1 99 ? -15.378 2.596 11.085 1.00 96.81 99 PRO A CA 1
ATOM 787 C C . PRO A 1 99 ? -14.881 1.421 10.236 1.00 96.81 99 PRO A C 1
ATOM 789 O O . PRO A 1 99 ? -14.851 1.493 9.009 1.00 96.81 99 PRO A O 1
ATOM 792 N N . LEU A 1 100 ? -14.520 0.324 10.894 1.00 96.44 100 LEU A N 1
ATOM 793 C CA . LEU A 1 100 ? -14.164 -0.929 10.229 1.00 96.44 100 LEU A CA 1
ATOM 794 C C . LEU A 1 100 ? -15.393 -1.756 9.847 1.00 96.44 100 LEU A C 1
ATOM 796 O O . LEU A 1 100 ? -15.350 -2.509 8.876 1.00 96.44 100 LEU A O 1
ATOM 800 N N . PHE A 1 101 ? -16.491 -1.597 10.589 1.00 95.00 101 PHE A N 1
ATOM 801 C CA . PHE A 1 101 ? -17.710 -2.382 10.426 1.00 95.00 101 PHE A CA 1
ATOM 802 C C . PHE A 1 101 ? -18.937 -1.492 10.280 1.00 95.00 101 PHE A C 1
ATOM 804 O O . PHE A 1 101 ? -19.040 -0.434 10.902 1.00 95.00 101 PHE A O 1
ATOM 811 N N . LYS A 1 102 ? -19.912 -1.978 9.514 1.00 93.12 102 LYS A N 1
ATOM 812 C CA . LYS A 1 102 ? -21.276 -1.454 9.473 1.00 93.12 102 LYS A CA 1
ATOM 813 C C . LYS A 1 102 ? -22.240 -2.620 9.614 1.00 93.12 102 LYS A C 1
ATOM 815 O O . LYS A 1 102 ? -22.164 -3.570 8.843 1.00 93.12 102 LYS A O 1
ATOM 820 N N . ASP A 1 103 ? -23.107 -2.561 10.621 1.00 92.81 103 ASP A N 1
ATOM 821 C CA . ASP A 1 103 ? -24.099 -3.609 10.902 1.00 92.81 103 ASP A CA 1
ATOM 822 C C . ASP A 1 103 ? -23.467 -5.018 11.000 1.00 92.81 103 ASP A C 1
ATOM 824 O O . ASP A 1 103 ? -24.003 -6.0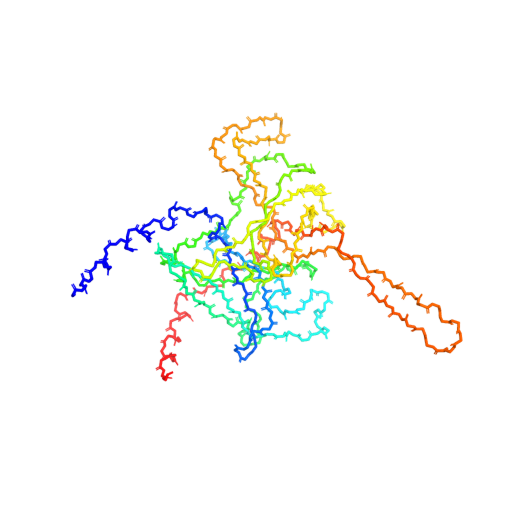07 10.509 1.00 92.81 103 ASP A O 1
ATOM 828 N N . GLY A 1 104 ? -22.267 -5.097 11.592 1.00 88.88 104 GLY A N 1
ATOM 829 C CA . GLY A 1 104 ? -21.486 -6.334 11.738 1.00 88.88 104 GLY A CA 1
ATOM 830 C C . GLY A 1 104 ? -20.726 -6.789 10.485 1.00 88.88 104 GLY A C 1
ATOM 831 O O . GLY A 1 104 ? -19.938 -7.726 10.570 1.00 88.88 104 GLY A O 1
ATOM 832 N N . SER A 1 105 ? -20.909 -6.125 9.341 1.00 92.31 105 SER A N 1
ATOM 833 C CA . SER A 1 105 ? -20.204 -6.442 8.094 1.00 92.31 105 SER A CA 1
ATOM 834 C C . SER A 1 105 ? -18.930 -5.603 7.942 1.00 92.31 105 SER A C 1
ATOM 836 O O . SER A 1 105 ? -18.976 -4.401 8.225 1.00 92.31 105 SER A O 1
ATOM 838 N N . PRO A 1 106 ? -17.801 -6.189 7.498 1.00 94.38 106 PRO A N 1
ATOM 839 C CA . PRO A 1 106 ? -16.570 -5.444 7.254 1.00 94.38 106 PRO A CA 1
ATOM 840 C C . PRO A 1 106 ? -16.747 -4.442 6.107 1.00 94.38 106 PRO A C 1
ATOM 842 O O . PRO A 1 106 ? -17.436 -4.714 5.125 1.00 94.38 106 PRO A O 1
ATOM 845 N N . LEU A 1 107 ? -16.108 -3.279 6.230 1.00 95.69 107 LEU A N 1
ATOM 846 C CA . LEU A 1 107 ? -16.141 -2.198 5.236 1.00 95.69 107 LEU A CA 1
ATOM 847 C C . LEU A 1 107 ? -14.952 -2.226 4.263 1.00 95.69 107 LEU A C 1
ATOM 849 O O . LEU A 1 107 ? -14.722 -1.260 3.538 1.00 95.69 107 LEU A O 1
ATOM 853 N N . TRP A 1 108 ? -14.197 -3.322 4.232 1.00 95.75 108 TRP A N 1
ATOM 854 C CA . TRP A 1 108 ? -13.117 -3.547 3.277 1.00 95.75 108 TRP A CA 1
ATOM 855 C C . TRP A 1 108 ? -13.411 -4.749 2.379 1.00 95.75 108 TRP A C 1
ATOM 857 O O . TRP A 1 108 ? -14.205 -5.630 2.703 1.00 95.75 108 TRP A O 1
ATOM 867 N N . LEU A 1 109 ? -12.740 -4.762 1.237 1.00 95.81 109 LEU A N 1
ATOM 868 C CA . LEU A 1 109 ? -12.735 -5.830 0.256 1.00 95.81 109 LEU A CA 1
ATOM 869 C C . LEU A 1 109 ? -11.455 -6.644 0.418 1.00 95.81 109 LEU A C 1
ATOM 871 O O . LEU A 1 109 ? -10.391 -6.097 0.712 1.00 95.81 109 LEU A O 1
ATOM 875 N N . GLU A 1 110 ? -11.564 -7.942 0.180 1.00 94.56 110 GLU A N 1
ATOM 876 C CA . GLU A 1 110 ? -10.465 -8.903 0.225 1.00 94.56 110 GLU A CA 1
ATOM 877 C C . GLU A 1 110 ? -10.465 -9.734 -1.053 1.00 94.56 110 GLU A C 1
ATOM 879 O O . GLU A 1 110 ? -11.433 -9.712 -1.820 1.00 94.56 110 GLU A O 1
ATOM 884 N N . HIS A 1 111 ? -9.408 -10.518 -1.269 1.00 94.06 111 HIS A N 1
ATOM 885 C CA . HIS A 1 111 ? -9.373 -11.394 -2.429 1.00 94.06 111 HIS A CA 1
ATOM 886 C C . HIS A 1 111 ? -10.469 -12.481 -2.309 1.00 94.06 111 HIS A C 1
ATOM 888 O O . HIS A 1 111 ? -10.649 -13.096 -1.243 1.00 94.06 111 HIS A O 1
ATOM 894 N N . PRO A 1 112 ? -11.256 -12.728 -3.377 1.00 88.62 112 PRO A N 1
ATOM 895 C CA . PRO A 1 112 ? -12.425 -13.601 -3.297 1.00 88.62 112 PRO A CA 1
ATOM 896 C C . PRO A 1 112 ? -12.048 -15.041 -2.932 1.00 88.62 112 PRO A C 1
ATOM 898 O O . PRO A 1 112 ? -12.738 -15.665 -2.120 1.00 88.62 112 PRO A O 1
ATOM 901 N N . THR A 1 113 ? -10.927 -15.539 -3.460 1.00 90.75 113 THR A N 1
ATOM 902 C CA . THR A 1 113 ? -10.497 -16.943 -3.338 1.00 90.75 113 THR A CA 1
ATOM 903 C C . THR A 1 113 ? -9.186 -17.142 -2.579 1.00 90.75 113 THR A C 1
ATOM 905 O O . THR A 1 113 ? -8.998 -18.195 -1.980 1.00 90.75 113 THR A O 1
ATOM 908 N N . ASP A 1 114 ? -8.310 -16.140 -2.550 1.00 92.94 114 ASP A N 1
ATOM 909 C CA . ASP A 1 114 ? -7.001 -16.222 -1.888 1.00 92.94 114 ASP A CA 1
ATOM 910 C C . ASP A 1 114 ? -7.145 -15.647 -0.482 1.00 92.94 114 ASP A C 1
ATOM 912 O O . ASP A 1 114 ? -7.282 -14.440 -0.299 1.00 92.94 114 ASP A O 1
ATOM 916 N N . LYS A 1 115 ? -7.204 -16.528 0.514 1.00 90.38 115 LYS A N 1
ATOM 917 C CA . LYS A 1 115 ? -7.368 -16.130 1.918 1.00 90.38 115 LYS A CA 1
ATOM 918 C C . LYS A 1 115 ? -6.043 -15.853 2.615 1.00 90.38 115 LYS A C 1
ATOM 920 O O . LYS A 1 115 ? -6.068 -15.388 3.750 1.00 90.38 115 LYS A O 1
ATOM 925 N N . GLU A 1 116 ? -4.918 -16.119 1.958 1.00 92.38 116 GLU A N 1
ATOM 926 C CA . GLU A 1 116 ? -3.588 -15.826 2.486 1.00 92.38 116 GLU A CA 1
ATOM 927 C C . GLU A 1 116 ? -3.068 -14.464 2.021 1.00 92.38 116 GLU A C 1
ATOM 929 O O . GLU A 1 116 ? -2.208 -13.891 2.692 1.00 92.38 116 GLU A O 1
ATOM 934 N N . ALA A 1 117 ? -3.613 -13.932 0.921 1.00 93.69 117 ALA A N 1
ATOM 935 C CA . ALA A 1 117 ? -3.331 -12.589 0.432 1.00 93.69 117 ALA A CA 1
ATOM 936 C C . ALA A 1 117 ? -3.588 -11.532 1.517 1.00 93.69 117 ALA A C 1
ATOM 938 O O . ALA A 1 117 ? -4.723 -11.163 1.825 1.00 93.69 117 ALA A O 1
ATOM 939 N N . ASP A 1 118 ? -2.505 -10.998 2.074 1.00 96.50 118 ASP A N 1
ATOM 940 C CA . ASP A 1 118 ? -2.534 -9.955 3.095 1.00 96.50 118 ASP A CA 1
ATOM 941 C C . ASP A 1 118 ? -2.697 -8.569 2.451 1.00 96.50 118 ASP A C 1
ATOM 943 O O . ASP A 1 118 ? -1.903 -7.663 2.681 1.00 96.50 118 ASP A O 1
ATOM 947 N N . ILE A 1 119 ? -3.707 -8.400 1.596 1.00 97.00 119 ILE A N 1
ATOM 948 C CA . ILE A 1 119 ? -4.082 -7.121 0.980 1.00 97.00 119 ILE A CA 1
ATOM 949 C C . ILE A 1 119 ? -5.581 -6.916 1.140 1.00 97.00 119 ILE A C 1
ATOM 951 O O . ILE A 1 119 ? -6.375 -7.829 0.912 1.00 97.00 119 ILE A O 1
ATOM 955 N N . ILE A 1 120 ? -5.961 -5.683 1.458 1.00 97.00 120 ILE A N 1
ATOM 956 C CA . ILE A 1 120 ? -7.350 -5.239 1.441 1.00 97.00 120 ILE A CA 1
ATOM 957 C C . ILE A 1 120 ? -7.501 -3.947 0.646 1.00 97.00 120 ILE A C 1
ATOM 959 O O . ILE A 1 120 ? -6.559 -3.160 0.514 1.00 97.00 120 ILE A O 1
ATOM 963 N N . LEU A 1 121 ? -8.718 -3.713 0.162 1.00 98.00 121 LEU A N 1
ATOM 964 C CA . LEU A 1 121 ? -9.148 -2.429 -0.382 1.00 98.00 121 LEU A CA 1
ATOM 965 C C . LEU A 1 121 ? -10.340 -1.907 0.412 1.00 98.00 121 LEU A C 1
ATOM 967 O O . LEU A 1 121 ? -11.407 -2.510 0.398 1.00 98.00 121 LEU A O 1
ATOM 971 N N . MET A 1 122 ? -10.197 -0.763 1.069 1.00 96.94 122 MET A N 1
ATOM 972 C CA . MET A 1 122 ? -11.313 -0.088 1.733 1.00 96.94 122 MET A CA 1
ATOM 973 C C . MET A 1 122 ? -11.833 1.051 0.844 1.00 96.94 122 MET A C 1
ATOM 975 O O . MET A 1 122 ? -11.069 1.979 0.571 1.00 96.94 122 MET A O 1
ATOM 979 N N . PRO A 1 123 ? -13.091 1.012 0.364 1.00 95.81 123 PRO A N 1
ATOM 980 C CA . PRO A 1 123 ? -13.651 2.080 -0.462 1.00 95.81 123 PRO A CA 1
ATOM 981 C C . PRO A 1 123 ? -13.672 3.415 0.286 1.00 95.81 123 PRO A C 1
ATOM 983 O O . PRO A 1 123 ? -14.095 3.478 1.440 1.00 95.81 123 PRO A O 1
ATOM 986 N N . LEU A 1 124 ? -13.256 4.491 -0.382 1.00 94.38 124 LEU A N 1
ATOM 987 C CA . LEU A 1 124 ? -13.257 5.839 0.178 1.00 94.38 124 LEU A CA 1
ATOM 988 C C . LEU A 1 124 ? -14.318 6.715 -0.508 1.00 94.38 124 LEU A C 1
ATOM 990 O O . LEU A 1 124 ? -14.423 6.692 -1.739 1.00 94.38 124 LEU A O 1
ATOM 994 N N . PRO A 1 125 ? -15.083 7.527 0.247 1.00 91.06 125 PRO A N 1
ATOM 995 C CA . PRO A 1 125 ? -16.003 8.500 -0.339 1.00 91.06 125 PRO A CA 1
ATOM 996 C C . PRO A 1 125 ? -15.267 9.491 -1.251 1.00 91.06 125 PRO A C 1
ATOM 998 O O . PRO A 1 125 ? -14.249 10.069 -0.858 1.00 91.06 125 PRO A O 1
ATOM 1001 N N . GLN A 1 126 ? -15.780 9.722 -2.464 1.00 88.25 126 GLN A N 1
ATOM 1002 C CA . GLN A 1 126 ? -15.144 10.629 -3.434 1.00 88.25 126 GLN A CA 1
ATOM 1003 C C . GLN A 1 126 ? -15.080 12.075 -2.922 1.00 88.25 126 GLN A C 1
ATOM 1005 O O . GLN A 1 126 ? -14.155 12.818 -3.258 1.00 88.25 126 GLN A O 1
ATOM 1010 N N . GLU A 1 127 ? -16.022 12.472 -2.063 1.00 89.19 127 GLU A N 1
ATOM 1011 C CA . GLU A 1 127 ? -16.084 13.799 -1.450 1.00 89.19 127 GLU A CA 1
ATOM 1012 C C . GLU A 1 127 ? -14.837 14.106 -0.616 1.00 89.19 127 GLU A C 1
ATOM 1014 O O . GLU A 1 127 ? -14.438 15.270 -0.527 1.00 89.19 127 GLU A O 1
ATOM 1019 N N . LEU A 1 128 ? -14.178 13.075 -0.066 1.00 89.00 128 LEU A N 1
ATOM 1020 C CA . LEU A 1 128 ? -12.927 13.240 0.671 1.00 89.00 128 LEU A CA 1
ATOM 1021 C C . LEU A 1 128 ? -11.815 13.821 -0.196 1.00 89.00 128 LEU A C 1
ATOM 1023 O O . LEU A 1 128 ? -10.911 14.432 0.358 1.00 89.00 128 LEU A O 1
ATOM 1027 N N . PHE A 1 129 ? -11.881 13.668 -1.524 1.00 89.50 129 PHE A N 1
ATOM 1028 C CA . PHE A 1 129 ? -10.792 14.019 -2.435 1.00 89.50 129 PHE A CA 1
ATOM 1029 C C . PHE A 1 129 ? -10.971 15.354 -3.164 1.00 89.50 129 PHE A C 1
ATOM 1031 O O . PHE A 1 129 ? -9.978 15.903 -3.646 1.00 89.50 129 PHE A O 1
ATOM 1038 N N . VAL A 1 130 ? -12.181 15.931 -3.200 1.00 87.06 130 VAL A N 1
ATOM 1039 C CA . VAL A 1 130 ? -12.532 17.129 -4.004 1.00 87.06 130 VAL A CA 1
ATOM 1040 C C . VAL A 1 130 ? -11.563 18.305 -3.792 1.00 87.06 130 VAL A C 1
ATOM 1042 O O . VAL A 1 130 ? -11.162 18.993 -4.739 1.00 87.06 130 VAL A O 1
ATOM 1045 N N . ASN A 1 131 ? -11.133 18.515 -2.546 1.00 84.81 131 ASN A N 1
ATOM 1046 C CA . ASN A 1 131 ? -10.227 19.600 -2.158 1.00 84.81 131 ASN A CA 1
ATOM 1047 C C . ASN A 1 131 ? -8.877 19.111 -1.631 1.00 84.81 131 ASN A C 1
ATOM 1049 O O . ASN A 1 131 ? -8.172 19.854 -0.947 1.00 84.81 131 ASN A O 1
ATOM 1053 N N . THR A 1 132 ? -8.491 17.887 -1.987 1.00 87.69 132 THR A N 1
ATOM 1054 C CA . THR A 1 132 ? -7.211 17.316 -1.566 1.00 87.69 132 THR A CA 1
ATOM 1055 C C . THR A 1 132 ? -6.088 17.581 -2.554 1.00 87.69 132 THR A C 1
ATOM 1057 O O . THR A 1 132 ? -6.309 17.776 -3.750 1.00 87.69 132 THR A O 1
ATOM 1060 N N . GLY A 1 133 ? -4.866 17.602 -2.027 1.00 85.75 133 GLY A N 1
ATOM 1061 C CA . GLY A 1 133 ? -3.627 17.528 -2.794 1.00 85.75 133 GLY A CA 1
ATOM 1062 C C . GLY A 1 133 ? -3.142 16.091 -3.023 1.00 85.75 133 GLY A C 1
ATOM 1063 O O . GLY A 1 133 ? -2.063 15.891 -3.578 1.00 85.75 133 GLY A O 1
ATOM 1064 N N . VAL A 1 134 ? -3.916 15.105 -2.569 1.00 90.38 134 VAL A N 1
ATOM 1065 C CA . VAL A 1 134 ? -3.587 13.680 -2.611 1.00 90.38 134 VAL A CA 1
ATOM 1066 C C . VAL A 1 134 ? -3.461 13.193 -4.055 1.00 90.38 134 VAL A C 1
ATOM 1068 O O . VAL A 1 134 ? -4.155 13.660 -4.962 1.00 90.38 134 VAL A O 1
ATOM 1071 N N . LYS A 1 135 ? -2.537 12.259 -4.270 1.00 94.12 135 LYS A N 1
ATOM 1072 C CA . LYS A 1 135 ? -2.347 11.545 -5.532 1.00 94.12 135 LYS A CA 1
ATOM 1073 C C . LYS A 1 135 ? -2.779 10.095 -5.360 1.00 94.12 135 LYS A C 1
ATOM 1075 O O . LYS A 1 135 ? -2.935 9.618 -4.243 1.00 94.12 135 LYS A O 1
ATOM 1080 N N . VAL A 1 136 ? -2.967 9.401 -6.474 1.00 95.44 136 VAL A N 1
ATOM 1081 C CA . VAL A 1 136 ? -3.390 7.999 -6.480 1.00 95.44 136 VAL A CA 1
ATOM 1082 C C . VAL A 1 136 ? -2.433 7.161 -7.312 1.00 95.44 136 VAL A C 1
ATOM 1084 O O . VAL A 1 136 ? -1.890 7.634 -8.313 1.00 95.44 136 VAL A O 1
ATOM 1087 N N . VAL A 1 137 ? -2.250 5.914 -6.898 1.00 96.62 137 VAL A N 1
ATOM 1088 C CA . VAL A 1 137 ? -1.718 4.841 -7.741 1.00 96.62 137 VAL A CA 1
ATOM 1089 C C . VAL A 1 137 ? -2.887 4.238 -8.514 1.00 96.62 137 VAL A C 1
ATOM 1091 O O . VAL A 1 137 ? -4.007 4.198 -8.019 1.00 96.62 137 VAL A O 1
ATOM 1094 N N . SER A 1 138 ? -2.661 3.773 -9.731 1.00 94.75 138 SER A N 1
ATOM 1095 C CA . SER A 1 138 ? -3.675 3.046 -10.502 1.00 94.75 138 SER A CA 1
ATOM 1096 C C . SER A 1 138 ? -3.011 2.008 -11.396 1.00 94.75 138 SER A C 1
ATOM 1098 O O . SER A 1 138 ? -1.783 1.981 -11.507 1.00 94.75 138 SER A O 1
ATOM 1100 N N . LYS A 1 139 ? -3.817 1.213 -12.108 1.00 89.69 139 LYS A N 1
ATOM 1101 C CA . LYS A 1 139 ? -3.335 0.276 -13.133 1.00 89.69 139 LYS A CA 1
ATOM 1102 C C . LYS A 1 139 ? -2.397 0.912 -14.163 1.00 89.69 139 LYS A C 1
ATOM 1104 O O . LYS A 1 139 ? -1.556 0.233 -14.728 1.00 89.69 139 LYS A O 1
ATOM 1109 N N . THR A 1 140 ? -2.541 2.213 -14.428 1.00 88.06 140 THR A N 1
ATOM 1110 C CA . THR A 1 140 ? -1.714 2.936 -15.408 1.00 88.06 140 THR A CA 1
ATOM 1111 C C . THR A 1 140 ? -0.397 3.444 -14.826 1.00 88.06 140 THR A C 1
ATOM 1113 O O . THR A 1 140 ? 0.439 3.964 -15.561 1.00 88.06 140 THR A O 1
ATOM 1116 N N . THR A 1 141 ? -0.166 3.271 -13.520 1.00 89.19 141 THR A N 1
ATOM 1117 C CA . THR A 1 141 ? 1.115 3.567 -12.854 1.00 89.19 141 THR A CA 1
ATOM 1118 C C . THR A 1 141 ? 2.120 2.441 -13.123 1.00 89.19 141 THR A C 1
ATOM 1120 O O . THR A 1 141 ? 2.736 1.891 -12.218 1.00 89.19 141 THR A O 1
ATOM 1123 N N . THR A 1 142 ? 2.255 2.051 -14.386 1.00 89.25 142 THR A N 1
ATOM 1124 C CA . THR A 1 142 ? 3.086 0.942 -14.852 1.00 89.25 142 THR A CA 1
ATOM 1125 C C . THR A 1 142 ? 3.763 1.339 -16.151 1.00 89.25 142 THR A C 1
ATOM 1127 O O . THR A 1 142 ? 3.138 1.932 -17.030 1.00 89.25 142 THR A O 1
ATOM 1130 N N . LEU A 1 143 ? 5.026 0.964 -16.305 1.00 91.31 143 LEU A N 1
ATOM 1131 C CA . LEU A 1 143 ? 5.737 1.092 -17.573 1.00 91.31 143 LEU A CA 1
ATOM 1132 C C . LEU A 1 143 ? 5.347 -0.057 -18.520 1.00 91.31 143 LEU A C 1
ATOM 1134 O O . LEU A 1 143 ? 5.437 -1.214 -18.101 1.00 91.31 143 LEU A O 1
ATOM 1138 N N . PRO A 1 144 ? 4.911 0.228 -19.760 1.00 88.94 144 PRO A N 1
ATOM 1139 C CA . PRO A 1 144 ? 4.510 -0.800 -20.716 1.00 88.94 144 PRO A CA 1
ATOM 1140 C C . PRO A 1 144 ? 5.710 -1.646 -21.144 1.00 88.94 144 PRO A C 1
ATOM 1142 O O . PRO A 1 144 ? 6.778 -1.111 -21.428 1.00 88.94 144 PRO A O 1
ATOM 1145 N N . ASN A 1 145 ? 5.524 -2.967 -21.196 1.00 91.38 145 ASN A N 1
ATOM 1146 C CA . ASN A 1 145 ? 6.529 -3.956 -21.607 1.00 91.38 145 ASN A CA 1
ATOM 1147 C C . ASN A 1 145 ? 7.896 -3.806 -20.926 1.00 91.38 145 ASN A C 1
ATOM 1149 O O . ASN A 1 145 ? 8.895 -4.250 -21.481 1.00 91.38 145 ASN A O 1
ATOM 1153 N N . VAL A 1 146 ? 7.971 -3.190 -19.744 1.00 94.94 146 VAL A N 1
ATOM 1154 C CA . VAL A 1 146 ? 9.248 -3.015 -19.049 1.00 94.94 146 VAL A CA 1
ATOM 1155 C C . VAL A 1 146 ? 9.861 -4.371 -18.710 1.00 94.94 146 VAL A C 1
ATOM 1157 O O . VAL A 1 146 ? 9.177 -5.296 -18.267 1.00 94.94 146 VAL A O 1
ATOM 1160 N N . GLN A 1 147 ? 11.165 -4.481 -18.924 1.00 95.00 147 GLN A N 1
ATOM 1161 C CA . GLN A 1 147 ? 11.952 -5.595 -18.443 1.00 95.00 147 GLN A CA 1
ATOM 1162 C C . GLN A 1 147 ? 12.431 -5.278 -17.029 1.00 95.00 147 GLN A C 1
ATOM 1164 O O . GLN A 1 147 ? 13.242 -4.376 -16.815 1.00 95.00 147 GLN A O 1
ATOM 1169 N N . ILE A 1 148 ? 11.920 -6.039 -16.070 1.00 95.56 148 ILE A N 1
ATOM 1170 C CA . ILE A 1 148 ? 12.335 -5.992 -14.675 1.00 95.56 148 ILE A CA 1
ATOM 1171 C C . ILE A 1 148 ? 12.965 -7.348 -14.374 1.00 95.56 148 ILE A C 1
ATOM 1173 O O . ILE A 1 148 ? 12.371 -8.379 -14.661 1.00 95.56 148 ILE A O 1
ATOM 1177 N N . ASN A 1 149 ? 14.172 -7.336 -13.822 1.00 95.44 149 ASN A N 1
ATOM 1178 C CA . ASN A 1 149 ? 14.929 -8.539 -13.473 1.00 95.44 149 ASN A CA 1
ATOM 1179 C C . ASN A 1 149 ? 15.250 -8.540 -11.967 1.00 95.44 149 ASN A C 1
ATOM 1181 O O . ASN A 1 149 ? 15.190 -7.470 -11.339 1.00 95.44 149 ASN A O 1
ATOM 1185 N N . PRO A 1 150 ? 15.687 -9.671 -11.384 1.00 97.00 150 PRO A N 1
ATOM 1186 C CA . PRO A 1 150 ? 16.404 -9.649 -10.111 1.00 97.00 150 PRO A CA 1
ATOM 1187 C C . PRO A 1 150 ? 17.505 -8.580 -10.128 1.00 97.00 150 PRO A C 1
ATOM 1189 O O . PRO A 1 150 ? 18.060 -8.281 -11.188 1.00 97.00 150 PRO A O 1
ATOM 1192 N N . SER A 1 151 ? 17.797 -7.978 -8.974 1.00 95.88 151 SER A N 1
ATOM 1193 C CA . SER A 1 151 ? 18.641 -6.784 -8.776 1.00 95.88 151 SER A CA 1
ATOM 1194 C C . SER A 1 151 ? 18.073 -5.440 -9.256 1.00 95.88 151 SER A C 1
ATOM 1196 O O . SER A 1 151 ? 18.664 -4.399 -8.964 1.00 95.88 151 SER A O 1
ATOM 1198 N N . SER A 1 152 ? 16.916 -5.407 -9.933 1.00 96.44 152 SER A N 1
ATOM 1199 C CA . SER A 1 152 ? 16.311 -4.126 -10.327 1.00 96.44 152 SER A CA 1
ATOM 1200 C C . SER A 1 152 ? 15.975 -3.278 -9.092 1.00 96.44 152 SER A C 1
ATOM 1202 O O . SER A 1 152 ? 15.498 -3.830 -8.097 1.00 96.44 152 SER A O 1
ATOM 1204 N N . PRO A 1 153 ? 16.186 -1.950 -9.139 1.00 96.44 153 PRO A N 1
ATOM 1205 C CA . PRO A 1 153 ? 15.936 -1.065 -8.009 1.00 96.44 153 PRO A CA 1
ATOM 1206 C C . PRO A 1 153 ? 14.462 -1.056 -7.610 1.00 96.44 153 PRO A C 1
ATOM 1208 O O . PRO A 1 153 ? 13.574 -0.898 -8.451 1.00 96.44 153 PRO A O 1
ATOM 1211 N N . VAL A 1 154 ? 14.220 -1.151 -6.306 1.00 97.19 154 VAL A N 1
ATOM 1212 C CA . VAL A 1 154 ? 12.892 -1.050 -5.702 1.00 97.19 154 VAL A CA 1
ATOM 1213 C C . VAL A 1 154 ? 12.862 0.126 -4.741 1.00 97.19 154 VAL A C 1
ATOM 1215 O O . VAL A 1 154 ? 13.797 0.351 -3.974 1.00 97.19 154 VAL A O 1
ATOM 1218 N N . VAL A 1 155 ? 11.764 0.869 -4.770 1.00 97.50 155 VAL A N 1
ATOM 1219 C CA . VAL A 1 155 ? 11.451 1.951 -3.843 1.00 97.50 155 VAL A CA 1
ATOM 1220 C C . VAL A 1 155 ? 10.167 1.607 -3.105 1.00 97.50 155 VAL A C 1
ATOM 1222 O O . VAL A 1 155 ? 9.153 1.300 -3.726 1.00 97.50 155 VAL A O 1
ATOM 1225 N N . MET A 1 156 ? 10.198 1.707 -1.781 1.00 97.50 156 MET A N 1
ATOM 1226 C CA . MET A 1 156 ? 9.029 1.617 -0.913 1.00 97.50 156 MET A CA 1
ATOM 1227 C C . MET A 1 156 ? 8.821 2.935 -0.177 1.00 97.50 156 MET A C 1
ATOM 1229 O O . MET A 1 156 ? 9.781 3.547 0.295 1.00 97.50 156 MET A O 1
ATOM 1233 N N . ILE A 1 157 ? 7.567 3.366 -0.063 1.00 97.75 157 ILE A N 1
ATOM 1234 C CA . ILE A 1 157 ? 7.211 4.663 0.522 1.00 97.75 157 ILE A CA 1
ATOM 1235 C C . ILE A 1 157 ? 6.231 4.433 1.668 1.00 97.75 157 ILE A C 1
ATOM 1237 O O . ILE A 1 157 ? 5.102 4.016 1.423 1.00 97.75 157 ILE A O 1
ATOM 1241 N N . GLY A 1 158 ? 6.639 4.720 2.904 1.00 97.25 158 GLY A N 1
ATOM 1242 C CA . GLY A 1 158 ? 5.819 4.426 4.080 1.00 97.25 158 GLY A CA 1
ATOM 1243 C C . GLY A 1 158 ? 6.277 5.089 5.368 1.00 97.25 158 GLY A C 1
ATOM 1244 O O . GLY A 1 158 ? 7.060 6.036 5.353 1.00 97.25 158 GLY A O 1
ATOM 1245 N N . TYR A 1 159 ? 5.762 4.595 6.492 1.00 96.81 159 TYR A N 1
ATOM 1246 C CA . TYR A 1 159 ? 5.943 5.192 7.816 1.00 96.81 159 TYR A CA 1
ATOM 1247 C C . TYR A 1 159 ? 6.607 4.204 8.796 1.00 96.81 159 TYR A C 1
ATOM 1249 O O . TYR A 1 159 ? 5.929 3.606 9.638 1.00 96.81 159 TYR A O 1
ATOM 1257 N N . PRO A 1 160 ? 7.938 4.012 8.723 1.00 95.06 160 PRO A N 1
ATOM 1258 C CA . PRO A 1 160 ? 8.653 3.066 9.580 1.00 95.06 160 PRO A CA 1
ATOM 1259 C C . PRO A 1 160 ? 8.564 3.505 11.045 1.00 95.06 160 PRO A C 1
ATOM 1261 O O . PRO A 1 160 ? 8.984 4.600 11.385 1.00 95.06 160 PRO A O 1
ATOM 1264 N N . HIS A 1 161 ? 8.003 2.675 11.916 1.00 91.69 161 HIS A N 1
ATOM 1265 C CA . HIS A 1 161 ? 7.642 2.977 13.308 1.00 91.69 161 HIS A CA 1
ATOM 1266 C C . HIS A 1 161 ? 6.750 4.216 13.468 1.00 91.69 161 HIS A C 1
ATOM 1268 O O . HIS A 1 161 ? 6.746 4.856 14.518 1.00 91.69 161 HIS A O 1
ATOM 1274 N N . GLY A 1 162 ? 6.016 4.594 12.419 1.00 91.19 162 GLY A N 1
ATOM 1275 C CA . GLY A 1 162 ? 5.318 5.872 12.392 1.00 91.19 162 GLY A CA 1
ATOM 1276 C C . GLY A 1 162 ? 6.274 7.066 12.347 1.00 91.19 162 GLY A C 1
ATOM 1277 O O . GLY A 1 162 ? 5.861 8.158 12.703 1.00 91.19 162 GLY A O 1
ATOM 1278 N N . TYR A 1 163 ? 7.536 6.901 11.943 1.00 92.19 163 TYR A N 1
ATOM 1279 C CA . TYR A 1 163 ? 8.497 7.991 11.794 1.00 92.19 163 TYR A CA 1
ATOM 1280 C C . TYR A 1 163 ? 8.156 8.836 10.566 1.00 92.19 163 TYR A C 1
ATOM 1282 O O . TYR A 1 163 ? 8.023 8.330 9.453 1.00 92.19 163 TYR A O 1
ATOM 1290 N N . HIS A 1 164 ? 8.003 10.131 10.799 1.00 91.88 164 HIS A N 1
ATOM 1291 C CA . HIS A 1 164 ? 7.746 11.166 9.808 1.00 91.88 164 HIS A CA 1
ATOM 1292 C C . HIS A 1 164 ? 8.183 12.504 10.395 1.00 91.88 164 HIS A C 1
ATOM 1294 O O . HIS A 1 164 ? 8.381 12.639 11.607 1.00 91.88 164 HIS A O 1
ATOM 1300 N N . ASP A 1 165 ? 8.331 13.510 9.543 1.00 88.00 165 ASP A N 1
ATOM 1301 C CA . ASP A 1 165 ? 8.611 14.850 10.026 1.00 88.00 165 ASP A CA 1
ATOM 1302 C C . ASP A 1 165 ? 7.367 15.452 10.708 1.00 88.00 165 ASP A C 1
ATOM 1304 O O . ASP A 1 165 ? 6.241 15.299 10.240 1.00 88.00 165 ASP A O 1
ATOM 1308 N N . THR A 1 166 ? 7.556 16.176 11.809 1.00 85.00 166 THR A N 1
ATOM 1309 C CA . THR A 1 166 ? 6.448 16.706 12.627 1.00 85.00 166 THR A CA 1
ATOM 1310 C C . THR A 1 166 ? 5.755 17.928 12.025 1.00 85.00 166 THR A C 1
ATOM 1312 O O . THR A 1 166 ? 4.776 18.417 12.587 1.00 85.00 166 THR A O 1
ATOM 1315 N N . THR A 1 167 ? 6.266 18.460 10.912 1.00 85.62 167 THR A N 1
ATOM 1316 C CA . THR A 1 167 ? 5.729 19.668 10.271 1.00 85.62 167 THR A CA 1
ATOM 1317 C C . THR A 1 167 ? 4.833 19.309 9.091 1.00 85.62 167 THR A C 1
ATOM 1319 O O . THR A 1 167 ? 3.723 19.823 8.972 1.00 85.62 167 THR A O 1
ATOM 1322 N N . HIS A 1 168 ? 5.293 18.402 8.237 1.00 87.25 168 HIS A N 1
ATOM 1323 C CA . HIS A 1 168 ? 4.656 18.039 6.984 1.00 87.25 168 HIS A CA 1
ATOM 1324 C C . HIS A 1 168 ? 4.118 16.613 6.995 1.00 87.25 168 HIS A C 1
ATOM 1326 O O . HIS A 1 168 ? 3.222 16.351 6.207 1.00 87.25 168 HIS A O 1
ATOM 1332 N N . TYR A 1 169 ? 4.552 15.711 7.874 1.00 90.88 169 TYR A N 1
ATOM 1333 C CA . TYR A 1 169 ? 4.079 14.322 7.937 1.00 90.88 169 TYR A CA 1
ATOM 1334 C C . TYR A 1 169 ? 4.232 13.567 6.607 1.00 90.88 169 TYR A C 1
ATOM 1336 O O . TYR A 1 169 ? 3.372 12.767 6.219 1.00 90.88 169 TYR A O 1
ATOM 1344 N N . LEU A 1 170 ? 5.296 13.859 5.860 1.00 93.94 170 LEU A N 1
ATOM 1345 C CA . LEU A 1 170 ? 5.576 13.142 4.618 1.00 93.94 170 LEU A CA 1
ATOM 1346 C C . LEU A 1 170 ? 6.128 11.738 4.920 1.00 93.94 170 LEU A C 1
ATOM 1348 O O . LEU A 1 170 ? 6.803 11.551 5.937 1.00 93.94 170 LEU A O 1
ATOM 1352 N N . PRO A 1 171 ? 5.840 10.748 4.058 1.00 95.88 171 PRO A N 1
ATOM 1353 C CA . PRO A 1 171 ? 6.348 9.394 4.228 1.00 95.88 171 PRO A CA 1
ATOM 1354 C C . PRO A 1 171 ? 7.858 9.325 3.972 1.00 95.88 171 PRO A C 1
ATOM 1356 O O . PRO A 1 171 ? 8.444 10.153 3.269 1.00 95.88 171 PRO A O 1
ATOM 1359 N N . ILE A 1 172 ? 8.479 8.276 4.499 1.00 97.00 172 ILE A N 1
ATOM 1360 C CA . ILE A 1 172 ? 9.888 7.957 4.298 1.00 97.00 172 ILE A CA 1
ATOM 1361 C C . ILE A 1 172 ? 10.039 7.053 3.080 1.00 97.00 172 ILE A C 1
ATOM 1363 O O . ILE A 1 172 ? 9.341 6.050 2.929 1.00 97.00 172 ILE A O 1
ATOM 1367 N N . TRP A 1 173 ? 11.000 7.401 2.232 1.00 96.62 173 TRP A N 1
ATOM 1368 C CA . TRP A 1 173 ? 11.392 6.603 1.082 1.00 96.62 173 TRP A CA 1
ATOM 1369 C C . TRP A 1 173 ? 12.502 5.644 1.492 1.00 96.62 173 TRP A C 1
ATOM 1371 O O . TRP A 1 173 ? 13.507 6.052 2.079 1.00 96.62 173 TRP A O 1
ATOM 1381 N N . LYS A 1 174 ? 12.333 4.364 1.176 1.00 95.69 174 LYS A N 1
ATOM 1382 C CA . LYS A 1 174 ? 13.352 3.333 1.359 1.00 95.69 174 LYS A CA 1
ATOM 1383 C C . LYS A 1 174 ? 13.641 2.682 0.020 1.00 95.69 174 LYS A C 1
ATOM 1385 O O . LYS A 1 174 ? 12.729 2.457 -0.769 1.00 95.69 174 LYS A O 1
ATOM 1390 N N . THR A 1 175 ? 14.908 2.392 -0.224 1.00 96.00 175 THR A N 1
ATOM 1391 C CA . THR A 1 175 ? 15.373 1.791 -1.472 1.00 96.00 175 THR A CA 1
ATOM 1392 C C . THR A 1 175 ? 15.998 0.436 -1.196 1.00 96.00 175 THR A C 1
ATOM 1394 O O . THR A 1 175 ? 16.646 0.256 -0.167 1.00 96.00 175 THR A O 1
ATOM 1397 N N . GLY A 1 176 ? 15.825 -0.481 -2.134 1.00 96.00 176 GLY A N 1
ATOM 1398 C CA . GLY A 1 176 ? 16.386 -1.822 -2.121 1.00 96.00 176 GLY A CA 1
ATOM 1399 C C . GLY A 1 176 ? 16.436 -2.376 -3.538 1.00 96.00 176 GLY A C 1
ATOM 1400 O O . GLY A 1 176 ? 16.452 -1.611 -4.509 1.00 96.00 176 GLY A O 1
ATOM 1401 N N . SER A 1 177 ? 16.419 -3.696 -3.669 1.00 97.38 177 SER A N 1
ATOM 1402 C CA . SER A 1 177 ? 16.393 -4.357 -4.974 1.00 97.38 177 SER A CA 1
ATOM 1403 C C . SER A 1 177 ? 15.468 -5.569 -4.988 1.00 97.38 177 SER A C 1
ATOM 1405 O O . SER A 1 177 ? 15.098 -6.092 -3.939 1.00 97.38 177 SER A O 1
ATOM 1407 N N . LEU A 1 178 ? 15.061 -6.012 -6.176 1.00 97.38 178 LEU A N 1
ATOM 1408 C CA . LEU A 1 178 ? 14.376 -7.296 -6.314 1.00 97.38 178 LEU A CA 1
ATOM 1409 C C . LEU A 1 178 ? 15.328 -8.446 -5.996 1.00 97.38 178 LEU A C 1
ATOM 1411 O O . LEU A 1 178 ? 16.414 -8.532 -6.567 1.00 97.38 178 LEU A O 1
ATOM 1415 N N . ALA A 1 179 ? 14.877 -9.346 -5.128 1.00 96.94 179 ALA A N 1
ATOM 1416 C CA . ALA A 1 179 ? 15.609 -10.532 -4.697 1.00 96.94 179 ALA A CA 1
ATOM 1417 C C . ALA A 1 179 ? 15.058 -11.833 -5.310 1.00 96.94 179 ALA A C 1
ATOM 1419 O O . ALA A 1 179 ? 15.699 -12.875 -5.199 1.00 96.94 179 ALA A O 1
ATOM 1420 N N . SER A 1 180 ? 13.899 -11.787 -5.973 1.00 96.56 180 SER A N 1
ATOM 1421 C CA . SER A 1 180 ? 13.333 -12.908 -6.731 1.00 96.56 180 SER A CA 1
ATOM 1422 C C . SER A 1 180 ? 12.966 -12.506 -8.159 1.00 96.56 180 SER A C 1
ATOM 1424 O O . SER A 1 180 ? 12.933 -11.323 -8.504 1.00 96.56 180 SER A O 1
ATOM 1426 N N . GLU A 1 181 ? 12.646 -13.505 -8.981 1.00 96.12 181 GLU A N 1
ATOM 1427 C CA . GLU A 1 181 ? 12.063 -13.288 -10.306 1.00 96.12 181 GLU A CA 1
ATOM 1428 C C . GLU A 1 181 ? 10.705 -12.567 -10.188 1.00 96.12 181 GLU A C 1
ATOM 1430 O O . GLU A 1 181 ? 9.850 -13.028 -9.429 1.00 96.12 181 GLU A O 1
ATOM 1435 N N . PRO A 1 182 ? 10.474 -11.447 -10.901 1.00 93.44 182 PRO A N 1
ATOM 1436 C CA . PRO A 1 182 ? 9.232 -10.679 -10.776 1.00 93.44 182 PRO A CA 1
ATOM 1437 C C . PRO A 1 182 ? 8.053 -11.301 -11.537 1.00 93.44 182 PRO A C 1
ATOM 1439 O O . PRO A 1 182 ? 6.905 -11.185 -11.107 1.00 93.44 182 PRO A O 1
ATOM 1442 N N . ASP A 1 183 ? 8.333 -11.975 -12.656 1.00 92.62 183 ASP A N 1
ATOM 1443 C CA . ASP A 1 183 ? 7.319 -12.603 -13.511 1.00 92.62 183 ASP A CA 1
ATOM 1444 C C . ASP A 1 183 ? 6.897 -13.999 -13.006 1.00 92.62 183 ASP A C 1
ATOM 1446 O O . ASP A 1 183 ? 5.914 -14.554 -13.491 1.00 92.62 183 ASP A O 1
ATOM 1450 N N . ILE A 1 184 ? 7.607 -14.566 -12.023 1.00 95.06 184 ILE A N 1
ATOM 1451 C CA . ILE A 1 184 ? 7.320 -15.886 -11.443 1.00 95.06 184 ILE A CA 1
ATOM 1452 C C . ILE A 1 184 ? 6.729 -15.708 -10.044 1.00 95.06 184 ILE A C 1
ATOM 1454 O O . ILE A 1 184 ? 7.109 -14.802 -9.307 1.00 95.06 184 ILE A O 1
ATOM 1458 N N . ASP A 1 185 ? 5.737 -16.520 -9.700 1.00 95.69 185 ASP A N 1
ATOM 1459 C CA . ASP A 1 185 ? 5.115 -16.519 -8.375 1.00 95.69 185 ASP A CA 1
ATOM 1460 C C . ASP A 1 185 ? 6.034 -17.182 -7.346 1.00 95.69 185 ASP A C 1
ATOM 1462 O O . ASP A 1 185 ? 6.473 -18.321 -7.529 1.00 95.69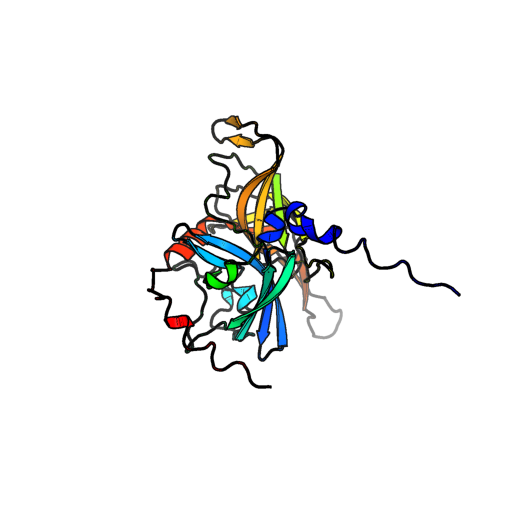 185 ASP A O 1
ATOM 1466 N N . PHE A 1 186 ? 6.332 -16.470 -6.260 1.00 94.50 186 PHE A N 1
ATOM 1467 C CA . PHE A 1 186 ? 7.157 -16.990 -5.175 1.00 94.50 186 PHE A CA 1
ATOM 1468 C C . PHE A 1 186 ? 6.337 -17.930 -4.279 1.00 94.50 186 PHE A C 1
ATOM 1470 O O . PHE A 1 186 ? 5.263 -17.561 -3.802 1.00 94.50 186 PHE A O 1
ATOM 1477 N N . ASP A 1 187 ? 6.821 -19.157 -4.072 1.00 91.69 187 ASP A N 1
ATOM 1478 C CA . ASP A 1 187 ? 6.119 -20.229 -3.344 1.00 91.69 187 ASP A CA 1
ATOM 1479 C C . ASP A 1 187 ? 4.684 -20.500 -3.843 1.00 91.69 187 ASP A C 1
ATOM 1481 O O . ASP A 1 187 ? 3.789 -20.853 -3.074 1.00 91.69 187 ASP A O 1
ATOM 1485 N N . GLY A 1 188 ? 4.448 -20.323 -5.150 1.00 92.50 188 GLY A N 1
ATOM 1486 C CA . GLY A 1 188 ? 3.127 -20.500 -5.765 1.00 92.50 188 GLY A CA 1
ATOM 1487 C C . GLY A 1 188 ? 2.105 -19.426 -5.379 1.00 92.50 188 GLY A C 1
ATOM 1488 O O . GLY A 1 188 ? 0.920 -19.578 -5.669 1.00 92.50 188 GLY A O 1
ATOM 1489 N N . LYS A 1 189 ? 2.553 -18.349 -4.725 1.00 93.81 189 LYS A N 1
ATOM 1490 C CA . LYS A 1 189 ? 1.746 -17.187 -4.352 1.00 93.81 189 LYS A CA 1
ATOM 1491 C C . LYS A 1 189 ? 2.139 -16.011 -5.232 1.00 93.81 189 LYS A C 1
ATOM 1493 O O . LYS A 1 189 ? 3.298 -15.889 -5.630 1.00 93.81 189 LYS A O 1
ATOM 1498 N N . LYS A 1 190 ? 1.199 -15.093 -5.465 1.00 95.75 190 LYS A N 1
ATOM 1499 C CA . LYS A 1 190 ? 1.422 -13.832 -6.196 1.00 95.75 190 LYS A CA 1
ATOM 1500 C C . LYS A 1 190 ? 2.275 -12.848 -5.383 1.00 95.75 190 LYS A C 1
ATOM 1502 O O . LYS A 1 190 ? 1.843 -11.755 -5.015 1.00 95.75 190 LYS A O 1
ATOM 1507 N N . LEU A 1 191 ? 3.496 -13.264 -5.076 1.00 95.19 191 LEU A N 1
ATOM 1508 C CA . LEU A 1 191 ? 4.491 -12.606 -4.249 1.00 95.19 191 LEU A CA 1
ATOM 1509 C C . LEU A 1 191 ? 5.773 -12.409 -5.052 1.00 95.19 191 LEU A C 1
ATOM 1511 O O . LEU A 1 191 ? 6.133 -13.232 -5.894 1.00 95.19 191 LEU A O 1
ATOM 1515 N N . ILE A 1 192 ? 6.475 -11.331 -4.731 1.00 96.62 192 ILE A N 1
ATOM 1516 C CA . ILE A 1 192 ? 7.872 -11.108 -5.091 1.00 96.62 192 ILE A CA 1
ATOM 1517 C C . ILE A 1 192 ? 8.660 -10.817 -3.815 1.00 96.62 192 ILE A C 1
ATOM 1519 O O . ILE A 1 192 ? 8.129 -10.252 -2.852 1.00 96.62 192 ILE A O 1
ATOM 1523 N N . VAL A 1 193 ? 9.934 -11.192 -3.819 1.00 97.06 193 VAL A N 1
ATOM 1524 C CA . VAL A 1 193 ? 10.855 -10.955 -2.710 1.00 97.06 193 VAL A CA 1
ATOM 1525 C C . VAL A 1 193 ? 11.735 -9.759 -3.040 1.00 97.06 193 VAL A C 1
ATOM 1527 O O . VAL A 1 193 ? 12.245 -9.626 -4.155 1.00 97.06 193 VAL A O 1
ATOM 1530 N N . VAL A 1 194 ? 11.924 -8.884 -2.060 1.00 97.25 194 VAL A N 1
ATOM 1531 C CA . VAL A 1 194 ? 12.782 -7.701 -2.155 1.00 97.25 194 VAL A CA 1
ATOM 1532 C C . VAL A 1 194 ? 13.857 -7.743 -1.081 1.00 97.25 194 VAL A C 1
ATOM 1534 O O . VAL A 1 194 ? 13.576 -8.075 0.065 1.00 97.25 194 VAL A O 1
ATOM 1537 N N . ASP A 1 195 ? 15.081 -7.379 -1.438 1.00 96.06 195 ASP A N 1
ATOM 1538 C CA . ASP A 1 195 ? 16.140 -7.080 -0.479 1.00 96.06 195 ASP A CA 1
ATOM 1539 C C . ASP A 1 195 ? 16.020 -5.606 -0.091 1.00 96.06 195 ASP A C 1
ATOM 1541 O O . ASP A 1 195 ? 16.355 -4.703 -0.869 1.00 96.06 195 ASP A O 1
ATOM 1545 N N . ILE A 1 196 ? 15.434 -5.362 1.079 1.00 92.56 196 ILE A N 1
ATOM 1546 C CA . ILE A 1 196 ? 15.229 -4.025 1.622 1.00 92.56 196 ILE A CA 1
ATOM 1547 C C . ILE A 1 196 ? 15.092 -4.102 3.138 1.00 92.56 196 ILE A C 1
ATOM 1549 O O . ILE A 1 196 ? 14.337 -4.904 3.684 1.00 92.56 196 ILE A O 1
ATOM 1553 N N . SER A 1 197 ? 15.758 -3.199 3.854 1.00 88.94 197 SER A N 1
ATOM 1554 C CA . SER A 1 197 ? 15.485 -3.048 5.280 1.00 88.94 197 SER A CA 1
ATOM 1555 C C . SER A 1 197 ? 14.093 -2.444 5.453 1.00 88.94 197 SER A C 1
ATOM 1557 O O . SER A 1 197 ? 13.891 -1.280 5.115 1.00 88.94 197 SER A O 1
ATOM 1559 N N . ALA A 1 198 ? 13.136 -3.182 6.001 1.00 84.88 198 ALA A N 1
ATOM 1560 C CA . ALA A 1 198 ? 11.844 -2.635 6.396 1.00 84.88 198 ALA A CA 1
ATOM 1561 C C . ALA A 1 198 ? 11.612 -2.826 7.897 1.00 84.88 198 ALA A C 1
ATOM 1563 O O . ALA A 1 198 ? 12.122 -3.749 8.528 1.00 84.88 198 ALA A O 1
ATOM 1564 N N . PHE A 1 199 ? 10.864 -1.891 8.474 1.00 88.50 199 PHE A N 1
ATOM 1565 C CA . PHE A 1 199 ? 10.616 -1.792 9.908 1.00 88.50 199 PHE A CA 1
ATOM 1566 C C . PHE A 1 199 ? 9.115 -1.930 10.182 1.00 88.50 199 PHE A C 1
ATOM 1568 O O . PHE A 1 199 ? 8.316 -1.628 9.287 1.00 88.50 199 PHE A O 1
ATOM 1575 N N . PRO A 1 200 ? 8.703 -2.330 11.401 1.00 90.00 200 PRO A N 1
ATOM 1576 C CA . PRO A 1 200 ? 7.305 -2.264 11.824 1.00 90.00 200 PRO A CA 1
ATOM 1577 C C . PRO A 1 200 ? 6.664 -0.930 11.428 1.00 90.00 200 PRO A C 1
ATOM 1579 O O . PRO A 1 200 ? 7.289 0.110 11.582 1.00 90.00 200 PRO A O 1
ATOM 1582 N N . GLY A 1 201 ? 5.449 -0.942 10.883 1.00 92.94 201 GLY A N 1
ATOM 1583 C CA . GLY A 1 201 ? 4.785 0.253 10.338 1.00 92.94 201 GLY A CA 1
ATOM 1584 C C . GLY A 1 201 ? 4.966 0.470 8.829 1.00 92.94 201 GLY A C 1
ATOM 1585 O O . GLY A 1 201 ? 4.162 1.175 8.222 1.00 92.94 201 GLY A O 1
ATOM 1586 N N . MET A 1 202 ? 5.945 -0.187 8.190 1.00 96.00 202 MET A N 1
ATOM 1587 C CA . MET A 1 202 ? 6.065 -0.202 6.722 1.00 96.00 202 MET A CA 1
ATOM 1588 C C . MET A 1 202 ? 5.014 -1.087 6.042 1.00 96.00 202 MET A C 1
ATOM 1590 O O . MET A 1 202 ? 4.784 -0.919 4.848 1.00 96.00 202 MET A O 1
ATOM 1594 N N . SER A 1 203 ? 4.381 -2.015 6.761 1.00 96.69 203 SER A N 1
ATOM 1595 C CA . SER A 1 203 ? 3.293 -2.851 6.245 1.00 96.69 203 SER A CA 1
ATOM 1596 C C . SER A 1 203 ? 2.236 -1.999 5.540 1.00 96.69 203 SER A C 1
ATOM 1598 O O . SER A 1 203 ? 1.743 -1.030 6.116 1.00 96.69 203 SER A O 1
ATOM 1600 N N . GLY A 1 204 ? 1.946 -2.325 4.284 1.00 97.69 204 GLY A N 1
ATOM 1601 C CA . GLY A 1 204 ? 0.982 -1.655 3.420 1.00 97.69 204 GLY A CA 1
ATOM 1602 C C . GLY A 1 204 ? 1.601 -0.557 2.559 1.00 97.69 204 GLY A C 1
ATOM 1603 O O . GLY A 1 204 ? 0.888 0.124 1.825 1.00 97.69 204 GLY A O 1
ATOM 1604 N N . SER A 1 205 ? 2.927 -0.386 2.614 1.00 98.25 205 SER A N 1
ATOM 1605 C CA . SER A 1 205 ? 3.646 0.521 1.717 1.00 98.25 205 SER A CA 1
ATOM 1606 C C . SER A 1 205 ? 3.526 0.058 0.264 1.00 98.25 205 SER A C 1
ATOM 1608 O O . SER A 1 205 ? 3.762 -1.123 -0.017 1.00 98.25 205 SER A O 1
ATOM 1610 N N . PRO A 1 206 ? 3.243 0.966 -0.682 1.00 98.31 206 PRO A N 1
ATOM 1611 C CA . PRO A 1 206 ? 3.381 0.657 -2.092 1.00 98.31 206 PRO A CA 1
ATOM 1612 C C . PRO A 1 206 ? 4.862 0.474 -2.454 1.00 98.31 206 PRO A C 1
ATOM 1614 O O . PRO A 1 206 ? 5.728 1.238 -2.011 1.00 98.31 206 PRO A O 1
ATOM 1617 N N . ALA A 1 207 ? 5.138 -0.540 -3.271 1.00 98.00 207 ALA A N 1
ATOM 1618 C CA . ALA A 1 207 ? 6.449 -0.837 -3.829 1.00 98.00 207 ALA A CA 1
ATOM 1619 C C . ALA A 1 207 ? 6.482 -0.486 -5.321 1.00 98.00 207 ALA A C 1
ATOM 1621 O O . ALA A 1 207 ? 5.565 -0.814 -6.078 1.00 98.00 207 ALA A O 1
ATOM 1622 N N . PHE A 1 208 ? 7.561 0.156 -5.755 1.00 98.00 208 PHE A N 1
ATOM 1623 C CA . PHE A 1 208 ? 7.743 0.623 -7.124 1.00 98.00 208 PHE A CA 1
ATOM 1624 C C . PHE A 1 208 ? 9.118 0.234 -7.654 1.00 98.00 208 PHE A C 1
ATOM 1626 O O . PHE A 1 208 ? 10.116 0.381 -6.955 1.00 98.00 208 PHE A O 1
ATOM 1633 N N . TYR A 1 209 ? 9.188 -0.153 -8.920 1.00 97.25 209 TYR A N 1
ATOM 1634 C CA . TYR A 1 209 ? 10.408 -0.024 -9.701 1.00 97.25 209 TYR A CA 1
ATOM 1635 C C . TYR A 1 209 ? 10.524 1.428 -10.165 1.00 97.25 209 TYR A C 1
ATOM 1637 O O . TYR A 1 209 ? 9.584 1.986 -10.742 1.00 97.25 209 TYR A O 1
ATOM 1645 N N . VAL A 1 210 ? 11.670 2.048 -9.888 1.00 94.19 210 VAL A N 1
ATOM 1646 C CA . VAL A 1 210 ? 11.949 3.437 -10.257 1.00 94.19 210 VAL A CA 1
ATOM 1647 C C . VAL A 1 210 ? 13.228 3.494 -11.067 1.00 94.19 210 VAL A C 1
ATOM 1649 O O . VAL A 1 210 ? 14.277 3.028 -10.631 1.00 94.19 210 VAL A O 1
ATOM 1652 N N . THR A 1 211 ? 13.150 4.150 -12.216 1.00 93.50 211 THR A N 1
ATOM 1653 C CA . THR A 1 211 ? 14.306 4.436 -13.061 1.00 93.50 211 THR A CA 1
ATOM 1654 C C . THR A 1 211 ? 14.322 5.902 -13.461 1.00 93.50 211 THR A C 1
ATOM 1656 O O . THR A 1 211 ? 13.291 6.580 -13.479 1.00 93.50 211 THR A O 1
ATOM 1659 N N . HIS A 1 212 ? 15.514 6.399 -13.759 1.00 90.94 212 HIS A N 1
ATOM 1660 C CA . HIS A 1 212 ? 15.739 7.758 -14.215 1.00 90.94 212 HIS A CA 1
ATOM 1661 C C . HIS A 1 212 ? 16.369 7.682 -15.601 1.00 90.94 212 HIS A C 1
ATOM 1663 O O . HIS A 1 212 ? 17.389 7.021 -15.775 1.00 90.94 212 HIS A O 1
ATOM 1669 N N . SER A 1 213 ? 15.807 8.411 -16.564 1.00 87.12 213 SER A N 1
ATOM 1670 C CA . SER A 1 213 ? 16.351 8.546 -17.930 1.00 87.12 213 SER A CA 1
ATOM 1671 C C . SER A 1 213 ? 16.062 7.392 -18.903 1.00 87.12 213 SER A C 1
ATOM 1673 O O . SER A 1 213 ? 16.644 7.365 -19.985 1.00 87.12 213 SER A O 1
ATOM 1675 N N . GLY A 1 214 ? 15.149 6.475 -18.573 1.00 89.94 214 GLY A N 1
ATOM 1676 C CA . GLY A 1 214 ? 14.681 5.432 -19.493 1.00 89.94 214 GLY A CA 1
ATOM 1677 C C . GLY A 1 214 ? 14.567 4.038 -18.878 1.00 89.94 214 GLY A C 1
ATOM 1678 O O . GLY A 1 214 ? 14.871 3.841 -17.702 1.00 89.94 214 GLY A O 1
ATOM 1679 N N . TYR A 1 215 ? 14.102 3.070 -19.667 1.00 94.44 215 TYR A N 1
ATOM 1680 C CA . TYR A 1 215 ? 13.974 1.662 -19.271 1.00 94.44 215 TYR A CA 1
ATOM 1681 C C . TYR A 1 215 ? 14.143 0.713 -20.462 1.00 94.44 215 TYR A C 1
ATOM 1683 O O . TYR A 1 215 ? 13.921 1.093 -21.612 1.00 94.44 215 TYR A O 1
ATOM 1691 N N . LEU A 1 216 ? 14.536 -0.529 -20.171 1.00 94.62 216 LEU A N 1
ATOM 1692 C CA . LEU A 1 216 ? 14.561 -1.616 -21.148 1.00 94.62 216 LEU A CA 1
ATOM 1693 C C . LEU A 1 216 ? 13.175 -2.239 -21.274 1.00 94.62 216 LEU A C 1
ATOM 1695 O O . LEU A 1 216 ? 12.470 -2.389 -20.274 1.00 94.62 216 LEU A O 1
ATOM 1699 N N . THR A 1 217 ? 12.797 -2.620 -22.489 1.00 95.31 217 THR A N 1
ATOM 1700 C CA . THR A 1 217 ? 11.596 -3.415 -22.744 1.00 95.31 217 THR A CA 1
ATOM 1701 C C . THR A 1 217 ? 11.938 -4.898 -22.844 1.00 95.31 217 THR A C 1
ATOM 1703 O O . THR A 1 217 ? 13.080 -5.255 -23.132 1.00 95.31 217 THR A O 1
ATOM 1706 N N . LYS A 1 218 ? 10.953 -5.778 -22.639 1.00 92.75 218 LYS A N 1
ATOM 1707 C CA . LYS A 1 218 ? 11.128 -7.238 -22.749 1.00 92.75 218 LYS A CA 1
ATOM 1708 C C . LYS A 1 218 ? 11.574 -7.681 -24.150 1.00 92.75 218 LYS A C 1
ATOM 1710 O O . LYS A 1 218 ? 12.176 -8.737 -24.295 1.00 92.75 218 LYS A O 1
ATOM 1715 N N . GLU A 1 219 ? 11.326 -6.867 -25.174 1.00 93.69 219 GLU A N 1
ATOM 1716 C CA . GLU A 1 219 ? 11.788 -7.084 -26.550 1.00 93.69 219 GLU A CA 1
ATOM 1717 C C . GLU A 1 219 ? 13.240 -6.622 -26.791 1.00 93.69 219 GLU A C 1
ATOM 1719 O O . GLU A 1 219 ? 13.735 -6.719 -27.911 1.00 93.69 219 GLU A O 1
ATOM 1724 N N . GLY A 1 220 ? 13.927 -6.106 -25.765 1.00 91.75 220 GLY A N 1
ATOM 1725 C CA . GLY A 1 220 ? 15.316 -5.646 -25.844 1.00 91.75 220 GLY A CA 1
ATOM 1726 C C . GLY A 1 220 ? 15.489 -4.204 -26.331 1.00 91.75 220 GLY A C 1
ATOM 1727 O O . GLY A 1 220 ? 16.618 -3.771 -26.563 1.00 91.75 220 GLY A O 1
ATOM 1728 N N . ASN A 1 221 ? 14.401 -3.440 -26.479 1.00 94.25 221 ASN A N 1
ATOM 1729 C CA . ASN A 1 221 ? 14.479 -2.025 -26.845 1.00 94.25 221 ASN A CA 1
ATOM 1730 C C . ASN A 1 221 ? 14.808 -1.166 -25.619 1.00 94.25 221 ASN A C 1
ATOM 1732 O O . ASN A 1 221 ? 14.372 -1.460 -24.509 1.00 94.25 221 ASN A O 1
ATOM 1736 N N . MET A 1 222 ? 15.517 -0.057 -25.822 1.00 93.38 222 MET A N 1
ATOM 1737 C CA . MET A 1 222 ? 15.722 0.958 -24.787 1.00 93.38 222 MET A CA 1
ATOM 1738 C C . MET A 1 222 ? 14.816 2.159 -25.062 1.00 93.38 222 MET A C 1
ATOM 1740 O O . MET A 1 222 ? 14.968 2.840 -26.076 1.00 93.38 222 MET A O 1
ATOM 1744 N N . ILE A 1 223 ? 13.882 2.432 -24.151 1.00 93.25 223 ILE A N 1
ATOM 1745 C CA . ILE A 1 223 ? 13.043 3.631 -24.193 1.00 93.25 223 ILE A CA 1
ATOM 1746 C C . ILE A 1 223 ? 13.743 4.721 -23.392 1.00 93.25 223 ILE A C 1
ATOM 1748 O O . ILE A 1 223 ? 13.858 4.619 -22.173 1.00 93.25 223 ILE A O 1
ATOM 1752 N N . MET A 1 224 ? 14.201 5.766 -24.080 1.00 92.00 224 MET A N 1
ATOM 1753 C CA . MET A 1 224 ? 14.819 6.940 -23.464 1.00 92.00 224 MET A CA 1
ATOM 1754 C C . MET A 1 224 ? 13.750 7.977 -23.144 1.00 92.00 224 MET A C 1
ATOM 1756 O O . MET A 1 224 ? 13.045 8.445 -24.036 1.00 92.00 224 MET A O 1
ATOM 1760 N N . ASP A 1 225 ? 13.643 8.358 -21.877 1.00 86.19 225 ASP A N 1
ATOM 1761 C CA . ASP A 1 225 ? 12.685 9.368 -21.442 1.00 86.19 225 ASP A CA 1
ATOM 1762 C C . ASP A 1 225 ? 13.223 10.074 -20.194 1.00 86.19 225 ASP A C 1
ATOM 1764 O O . ASP A 1 225 ? 13.499 9.444 -19.169 1.00 86.19 225 ASP A O 1
ATOM 1768 N N . MET A 1 226 ? 13.432 11.385 -20.313 1.00 83.94 226 MET A N 1
ATOM 1769 C CA . MET A 1 226 ? 14.076 12.189 -19.281 1.00 83.94 226 MET A CA 1
ATOM 1770 C C . MET A 1 226 ? 13.142 12.362 -18.083 1.00 83.94 226 MET A C 1
ATOM 1772 O O . MET A 1 226 ? 11.981 12.748 -18.212 1.00 83.94 226 MET A O 1
ATOM 1776 N N . GLY A 1 227 ? 13.675 12.098 -16.893 1.00 86.38 227 GLY A N 1
ATOM 1777 C CA . GLY A 1 227 ? 12.938 12.174 -15.637 1.00 86.38 227 GLY A CA 1
ATOM 1778 C C . GLY A 1 227 ? 12.659 10.810 -15.015 1.00 86.38 227 GLY A C 1
ATOM 1779 O O . GLY A 1 227 ? 13.138 9.770 -15.468 1.00 86.38 227 GLY A O 1
ATOM 1780 N N . MET A 1 228 ? 11.909 10.845 -13.919 1.00 90.44 228 MET A N 1
ATOM 1781 C CA . MET A 1 228 ? 11.588 9.674 -13.115 1.00 90.44 228 MET A CA 1
ATOM 1782 C C . MET A 1 228 ? 10.462 8.870 -13.773 1.00 90.44 228 MET A C 1
ATOM 1784 O O . MET A 1 228 ? 9.395 9.409 -14.076 1.00 90.44 228 MET A O 1
ATOM 1788 N N . LYS A 1 229 ? 10.695 7.575 -13.974 1.00 92.62 229 LYS A N 1
ATOM 1789 C CA . LYS A 1 229 ? 9.721 6.608 -14.487 1.00 92.62 229 LYS A CA 1
ATOM 1790 C C . LYS A 1 229 ? 9.435 5.576 -13.415 1.00 92.62 229 LYS A C 1
ATOM 1792 O O . LYS A 1 229 ? 10.334 5.167 -12.684 1.00 92.62 229 LYS A O 1
ATOM 1797 N N . ILE A 1 230 ? 8.163 5.220 -13.294 1.00 94.56 230 ILE A N 1
ATOM 1798 C CA . ILE A 1 230 ? 7.632 4.479 -12.156 1.00 94.56 230 ILE A CA 1
ATOM 1799 C C . ILE A 1 230 ? 6.823 3.307 -12.695 1.00 94.56 230 ILE A C 1
ATOM 1801 O O . ILE A 1 230 ? 5.941 3.495 -13.532 1.00 94.56 230 ILE A O 1
ATOM 1805 N N . HIS A 1 231 ? 7.112 2.113 -12.192 1.00 96.50 231 HIS A N 1
ATOM 1806 C CA . HIS A 1 231 ? 6.295 0.928 -12.395 1.00 96.50 231 HIS A CA 1
ATOM 1807 C C . HIS A 1 231 ? 5.872 0.381 -11.031 1.00 96.50 231 HIS A C 1
ATOM 1809 O O . HIS A 1 231 ? 6.716 0.042 -10.206 1.00 96.50 231 HIS A O 1
ATOM 1815 N N . PHE A 1 232 ? 4.571 0.333 -10.772 1.00 97.50 232 PHE A N 1
ATOM 1816 C CA . PHE A 1 232 ? 4.015 -0.172 -9.525 1.00 97.50 232 PHE A CA 1
ATOM 1817 C C . PHE A 1 232 ? 4.121 -1.698 -9.465 1.00 97.50 232 PHE A C 1
ATOM 1819 O O . PHE A 1 232 ? 3.578 -2.394 -10.315 1.00 97.50 232 PHE A O 1
ATOM 1826 N N . LEU A 1 233 ? 4.843 -2.200 -8.464 1.00 97.00 233 LEU A N 1
ATOM 1827 C CA . LEU A 1 233 ? 5.105 -3.627 -8.280 1.00 97.00 233 LEU A CA 1
ATOM 1828 C C . LEU A 1 233 ? 4.035 -4.287 -7.414 1.00 97.00 233 LEU A C 1
ATOM 1830 O O . LEU A 1 233 ? 3.652 -5.427 -7.672 1.00 97.00 233 LEU A O 1
ATOM 1834 N N . GLY A 1 234 ? 3.548 -3.575 -6.394 1.00 97.31 234 GLY A N 1
ATOM 1835 C CA . GLY A 1 234 ? 2.566 -4.124 -5.471 1.00 97.31 234 GLY A CA 1
ATOM 1836 C C . GLY A 1 234 ? 2.639 -3.563 -4.057 1.00 97.31 234 GLY A C 1
ATOM 1837 O O . GLY A 1 234 ? 3.081 -2.434 -3.843 1.00 97.31 234 GLY A O 1
ATOM 1838 N N . VAL A 1 235 ? 2.186 -4.353 -3.086 1.00 98.25 235 VAL A N 1
ATOM 1839 C CA . VAL A 1 235 ? 2.023 -3.936 -1.686 1.00 98.25 235 VAL A CA 1
ATOM 1840 C C . VAL A 1 235 ? 2.944 -4.738 -0.783 1.00 98.25 235 VAL A C 1
ATOM 1842 O O . VAL A 1 235 ? 2.855 -5.962 -0.720 1.00 98.25 235 VAL A O 1
ATOM 1845 N N . TYR A 1 236 ? 3.815 -4.051 -0.052 1.00 98.00 236 TYR A N 1
ATOM 1846 C CA . TYR A 1 236 ? 4.665 -4.690 0.946 1.00 98.00 236 TYR A CA 1
ATOM 1847 C C . TYR A 1 236 ? 3.841 -5.176 2.144 1.00 98.00 236 TYR A C 1
ATOM 1849 O O . TYR A 1 236 ? 3.017 -4.424 2.663 1.00 98.00 236 TYR A O 1
ATOM 1857 N N . ALA A 1 237 ? 4.084 -6.407 2.596 1.00 93.31 237 ALA A N 1
ATOM 1858 C CA . ALA A 1 237 ? 3.385 -7.012 3.731 1.00 93.31 237 ALA A CA 1
ATOM 1859 C C . ALA A 1 237 ? 4.271 -7.172 4.968 1.00 93.31 237 ALA A C 1
ATOM 1861 O O . ALA A 1 237 ? 3.949 -6.648 6.034 1.00 93.31 237 ALA A O 1
ATOM 1862 N N . SER A 1 238 ? 5.380 -7.900 4.848 1.00 86.75 238 SER A N 1
ATOM 1863 C CA . SER A 1 238 ? 6.186 -8.300 6.003 1.00 86.75 238 SER A CA 1
ATOM 1864 C C . SER A 1 238 ? 7.625 -8.643 5.624 1.00 86.75 238 SER A C 1
ATOM 1866 O O . SER A 1 238 ? 7.940 -8.876 4.456 1.00 86.75 238 SER A O 1
ATOM 1868 N N . MET A 1 239 ? 8.493 -8.689 6.637 1.00 85.50 239 MET A N 1
ATOM 1869 C CA . MET A 1 239 ? 9.834 -9.260 6.519 1.00 85.50 239 MET A CA 1
ATOM 1870 C C . MET A 1 239 ? 9.772 -10.767 6.748 1.00 85.50 239 MET A C 1
ATOM 1872 O O . MET A 1 239 ? 9.048 -11.229 7.632 1.00 85.50 239 MET A O 1
ATOM 1876 N N . GLN A 1 240 ? 10.594 -11.519 6.021 1.00 76.44 240 GLN A N 1
ATOM 1877 C CA . GLN A 1 240 ? 10.851 -12.917 6.326 1.00 76.44 240 GLN A CA 1
ATOM 1878 C C . GLN A 1 240 ? 11.656 -13.009 7.625 1.00 76.44 240 GLN A C 1
ATOM 1880 O O . GLN A 1 240 ? 12.769 -12.480 7.735 1.00 76.44 240 GLN A O 1
ATOM 1885 N N . MET A 1 241 ? 11.070 -13.690 8.606 1.00 70.75 241 MET A N 1
ATOM 1886 C CA . MET A 1 241 ? 11.680 -13.959 9.903 1.00 70.75 241 MET A CA 1
ATOM 1887 C C . MET A 1 241 ? 12.145 -15.414 9.940 1.00 70.75 241 MET A C 1
ATOM 1889 O O . MET A 1 241 ? 11.354 -16.329 9.717 1.00 70.75 241 MET A O 1
ATOM 1893 N N . LEU A 1 242 ? 13.423 -15.628 10.236 1.00 60.97 242 LEU A N 1
ATOM 1894 C CA . LEU A 1 242 ? 13.956 -16.929 10.604 1.00 60.97 242 LEU A CA 1
ATOM 1895 C C . LEU A 1 242 ? 13.800 -17.079 12.118 1.00 60.97 242 LEU A C 1
ATOM 1897 O O . LEU A 1 242 ? 14.453 -16.373 12.884 1.00 60.97 242 LEU A O 1
ATOM 1901 N N . ASN A 1 243 ? 12.926 -17.988 12.540 1.00 64.25 243 ASN A N 1
ATOM 1902 C CA . ASN A 1 243 ? 12.780 -18.339 13.947 1.00 64.25 243 ASN A CA 1
ATOM 1903 C C . ASN A 1 243 ? 13.626 -19.582 14.222 1.00 64.25 243 ASN A C 1
ATOM 1905 O O . ASN A 1 243 ? 13.393 -20.630 13.618 1.00 64.25 243 ASN A O 1
ATOM 1909 N N . SER A 1 244 ? 14.601 -19.467 15.117 1.00 52.09 244 SER A N 1
ATOM 1910 C CA . SER A 1 244 ? 15.365 -20.596 15.632 1.00 52.09 244 SER A CA 1
ATOM 1911 C C . SER A 1 244 ? 15.097 -20.759 17.123 1.00 52.09 244 SER A C 1
ATOM 1913 O O . SER A 1 244 ? 15.104 -19.808 17.903 1.00 52.09 244 SER A O 1
ATOM 1915 N N . ASP A 1 245 ? 14.826 -21.995 17.520 1.00 56.03 245 ASP A N 1
ATOM 1916 C CA . ASP A 1 245 ? 14.657 -22.350 18.918 1.00 56.03 245 ASP A CA 1
ATOM 1917 C C . ASP A 1 245 ? 16.013 -22.790 19.471 1.00 56.03 245 ASP A C 1
ATOM 1919 O O . ASP A 1 245 ? 16.570 -23.801 19.041 1.00 56.03 245 ASP A O 1
ATOM 1923 N N . LEU A 1 246 ? 16.561 -22.023 20.412 1.00 55.94 246 LEU A N 1
ATOM 1924 C CA . LEU A 1 246 ? 17.772 -22.384 21.139 1.00 55.94 246 LEU A CA 1
ATOM 1925 C C . LEU A 1 246 ? 17.372 -23.087 22.438 1.00 55.94 246 LEU A C 1
ATOM 1927 O O . LEU A 1 246 ? 16.676 -22.518 23.283 1.00 55.94 246 LEU A O 1
ATOM 1931 N N . PHE A 1 247 ? 17.821 -24.329 22.597 1.00 49.25 247 PHE A N 1
ATOM 1932 C CA . PHE A 1 247 ? 17.662 -25.097 23.828 1.00 49.25 247 PHE A CA 1
ATOM 1933 C C . PHE A 1 247 ? 18.926 -24.934 24.670 1.00 49.25 247 PHE A C 1
ATOM 1935 O O . PHE A 1 247 ? 20.023 -25.271 24.225 1.00 49.25 247 PHE A O 1
ATOM 1942 N N . LEU A 1 248 ? 18.787 -24.387 25.878 1.00 50.03 248 LEU A N 1
ATOM 1943 C CA . LEU A 1 248 ? 19.897 -24.315 26.825 1.00 50.03 248 LEU A CA 1
ATOM 1944 C C . LEU A 1 248 ? 20.020 -25.652 27.561 1.00 50.03 248 LEU A C 1
ATOM 1946 O O . LEU A 1 248 ? 19.147 -26.011 28.351 1.00 50.03 248 LEU A O 1
ATOM 1950 N N . GLU A 1 249 ? 21.115 -26.375 27.331 1.00 46.25 249 GLU A N 1
ATOM 1951 C CA . GLU A 1 249 ? 21.460 -27.561 28.117 1.00 46.25 249 GLU A CA 1
ATOM 1952 C C . GLU A 1 249 ? 21.949 -27.109 29.505 1.00 46.25 249 GLU A C 1
ATOM 1954 O O . GLU A 1 249 ? 23.039 -26.552 29.648 1.00 46.25 249 GLU A O 1
ATOM 1959 N N . GLN A 1 250 ? 21.132 -27.294 30.548 1.00 47.03 250 GLN A N 1
ATOM 1960 C CA . GLN A 1 250 ? 21.582 -27.085 31.925 1.00 47.03 250 GLN A CA 1
ATOM 1961 C C . GLN A 1 250 ? 22.208 -28.361 32.485 1.00 47.03 250 GLN A C 1
ATOM 1963 O O . GLN A 1 250 ? 21.563 -29.405 32.600 1.00 47.03 250 GLN A O 1
ATOM 1968 N N . VAL A 1 251 ? 23.459 -28.241 32.930 1.00 51.66 251 VAL A N 1
ATOM 1969 C CA . VAL A 1 251 ? 24.085 -29.207 33.831 1.00 51.66 251 VAL A CA 1
ATOM 1970 C C . VAL A 1 251 ? 23.357 -29.111 35.179 1.00 51.66 251 VAL A C 1
ATOM 1972 O O . VAL A 1 251 ? 23.652 -28.250 35.999 1.00 51.66 251 VAL A O 1
ATOM 1975 N N . VAL A 1 252 ? 22.404 -30.029 35.371 1.00 49.78 252 VAL A N 1
ATOM 1976 C CA . VAL A 1 252 ? 21.593 -30.292 36.577 1.00 49.78 252 VAL A CA 1
ATOM 1977 C C . VAL A 1 252 ? 20.413 -29.327 36.810 1.00 49.78 252 VAL A C 1
ATOM 1979 O O . VAL A 1 252 ? 20.609 -28.164 37.135 1.00 49.78 252 VAL A O 1
ATOM 1982 N N . SER A 1 253 ? 19.190 -29.894 36.762 1.00 50.78 253 SER A N 1
ATOM 1983 C CA . SER A 1 253 ? 17.875 -29.362 37.209 1.00 50.78 253 SER A CA 1
ATOM 1984 C C . SER A 1 253 ? 16.836 -28.989 36.124 1.00 50.78 253 SER A C 1
ATOM 1986 O O . SER A 1 253 ? 16.470 -27.832 35.966 1.00 50.78 253 SER A O 1
ATOM 1988 N N . ALA A 1 254 ? 16.280 -30.012 35.463 1.00 53.03 254 ALA A N 1
ATOM 1989 C CA . ALA A 1 254 ? 14.854 -30.231 35.125 1.00 53.03 254 ALA A CA 1
ATOM 1990 C C . ALA A 1 254 ? 13.938 -29.099 34.580 1.00 53.03 254 ALA A C 1
ATOM 1992 O O . ALA A 1 254 ? 12.717 -29.242 34.649 1.00 53.03 254 ALA A O 1
ATOM 1993 N N . ALA A 1 255 ? 14.459 -28.030 33.979 1.00 51.72 255 ALA A N 1
ATOM 1994 C CA . ALA A 1 255 ? 13.661 -27.138 33.135 1.00 51.72 255 ALA A CA 1
ATOM 1995 C C . ALA A 1 255 ? 14.407 -26.834 31.830 1.00 51.72 255 ALA A C 1
ATOM 1997 O O . ALA A 1 255 ? 15.440 -26.166 31.839 1.00 51.72 255 ALA A O 1
ATOM 1998 N N . GLU A 1 256 ? 13.884 -27.322 30.703 1.00 51.53 256 GLU A N 1
ATOM 1999 C CA . GLU A 1 256 ? 14.338 -26.890 29.381 1.00 51.53 256 GLU A CA 1
ATOM 2000 C C . GLU A 1 256 ? 13.908 -25.433 29.175 1.00 51.53 256 GLU A C 1
ATOM 2002 O O . GLU A 1 256 ? 12.729 -25.131 28.981 1.00 51.53 256 GLU A O 1
ATOM 2007 N N . TYR A 1 257 ? 14.863 -24.507 29.234 1.00 56.34 257 TYR A N 1
ATOM 2008 C CA . TYR A 1 257 ? 14.618 -23.133 28.816 1.00 56.34 257 TYR A CA 1
ATOM 2009 C C . TYR A 1 257 ? 14.735 -23.064 27.297 1.00 56.34 257 TYR A C 1
ATOM 2011 O O . TYR A 1 257 ? 15.829 -23.145 26.734 1.00 56.34 257 TYR A O 1
ATOM 2019 N N . LYS A 1 258 ? 13.583 -22.915 26.644 1.00 51.56 258 LYS A N 1
ATOM 2020 C CA . LYS A 1 258 ? 13.485 -22.642 25.216 1.00 51.56 258 LYS A CA 1
ATOM 2021 C C . LYS A 1 258 ? 13.589 -21.135 24.994 1.00 51.56 258 LYS A C 1
ATOM 2023 O O . LYS A 1 258 ? 12.684 -20.390 25.370 1.00 51.56 258 LYS A O 1
ATOM 2028 N N . VAL A 1 259 ? 14.686 -20.684 24.397 1.00 61.38 259 VAL A N 1
ATOM 2029 C CA . VAL A 1 259 ? 14.850 -19.293 23.965 1.00 61.38 259 VAL A CA 1
ATOM 2030 C C . VAL A 1 259 ? 14.565 -19.242 22.469 1.00 61.38 259 VAL A C 1
ATOM 2032 O O . VAL A 1 259 ? 15.329 -19.778 21.673 1.00 61.38 259 VAL A O 1
ATOM 2035 N N . SER A 1 260 ? 13.453 -18.622 22.076 1.00 59.69 260 SER A N 1
ATOM 2036 C CA . SER A 1 260 ? 13.160 -18.362 20.664 1.00 59.69 260 SER A CA 1
ATOM 2037 C C . SER A 1 260 ? 13.947 -17.136 20.204 1.00 59.69 260 SER A C 1
ATOM 2039 O O . SER A 1 260 ? 13.710 -16.031 20.699 1.00 59.69 260 SER A O 1
ATOM 2041 N N . HIS A 1 261 ? 14.866 -17.323 19.263 1.00 55.69 261 HIS A N 1
ATOM 2042 C CA . HIS A 1 261 ? 15.609 -16.251 18.610 1.00 55.69 261 HIS A CA 1
ATOM 2043 C C . HIS A 1 261 ? 15.019 -16.011 17.221 1.00 55.69 261 HIS A C 1
ATOM 2045 O O . HIS A 1 261 ? 14.859 -16.947 16.439 1.00 55.69 261 HIS A O 1
ATOM 2051 N N . SER A 1 262 ? 14.653 -14.768 16.915 1.00 60.22 262 SER A N 1
ATOM 2052 C CA . SER A 1 262 ? 14.079 -14.402 15.618 1.00 60.22 262 SER A CA 1
ATOM 2053 C C . SER A 1 262 ? 14.989 -13.406 14.911 1.00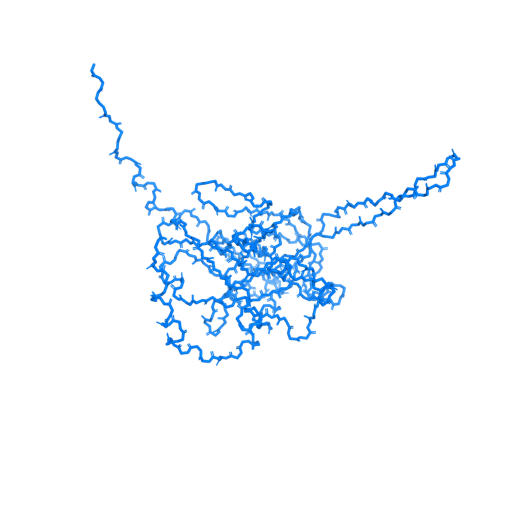 60.22 262 SER A C 1
ATOM 2055 O O . SER A 1 262 ? 15.156 -12.282 15.391 1.00 60.22 262 SER A O 1
ATOM 2057 N N . GLU A 1 263 ? 15.538 -13.783 13.761 1.00 66.56 263 GLU A N 1
ATOM 2058 C CA . GLU A 1 263 ? 16.341 -12.894 12.919 1.00 66.56 263 GLU A CA 1
ATOM 2059 C C . GLU A 1 263 ? 15.608 -12.586 11.620 1.00 66.56 263 GLU A C 1
ATOM 2061 O O . GLU A 1 263 ? 14.976 -13.449 11.015 1.00 66.56 263 GLU A O 1
ATOM 2066 N N . SER A 1 264 ? 15.688 -11.336 11.174 1.00 71.94 264 SER A N 1
ATOM 2067 C CA . SER A 1 264 ? 15.204 -10.976 9.848 1.00 71.94 264 SER A CA 1
ATOM 2068 C C . SER A 1 264 ? 16.244 -11.387 8.813 1.00 71.94 264 SER A C 1
ATOM 2070 O O . SER A 1 264 ? 17.404 -10.997 8.929 1.00 71.94 264 SER A O 1
ATOM 2072 N N . LEU A 1 265 ? 15.822 -12.079 7.752 1.00 78.94 265 LEU A N 1
ATOM 2073 C CA . LEU A 1 265 ? 16.692 -12.342 6.596 1.00 78.94 265 LEU A CA 1
ATOM 2074 C C . LEU A 1 265 ? 16.959 -11.083 5.755 1.00 78.94 265 LEU A C 1
ATOM 2076 O O . LEU A 1 265 ? 17.596 -11.172 4.714 1.00 78.94 265 LEU A O 1
ATOM 2080 N N . GLN A 1 266 ? 16.437 -9.922 6.170 1.00 84.81 266 GLN A N 1
ATOM 2081 C CA . GLN A 1 266 ? 16.430 -8.674 5.397 1.00 84.81 266 GLN A CA 1
ATOM 2082 C C . GLN A 1 266 ? 15.692 -8.782 4.048 1.00 84.81 266 GLN A C 1
ATOM 2084 O O . GLN A 1 266 ? 15.749 -7.878 3.220 1.00 84.81 266 GLN A O 1
ATOM 2089 N N . LEU A 1 267 ? 14.905 -9.848 3.886 1.00 91.00 267 LEU A N 1
ATOM 2090 C CA . LEU A 1 267 ? 14.038 -10.087 2.743 1.00 91.00 267 LEU A CA 1
ATOM 2091 C C . LEU A 1 267 ? 12.602 -9.689 3.078 1.00 91.00 267 LEU A C 1
ATOM 2093 O O . LEU A 1 267 ? 12.043 -10.136 4.080 1.00 91.00 267 LEU A O 1
ATOM 2097 N N . GLY A 1 268 ? 12.014 -8.851 2.235 1.00 93.19 268 GLY A N 1
ATOM 2098 C CA . GLY A 1 268 ? 10.634 -8.402 2.318 1.00 93.19 268 GLY A CA 1
ATOM 2099 C C . GLY A 1 268 ? 9.737 -9.104 1.306 1.00 93.19 268 GLY A C 1
ATOM 2100 O O . GLY A 1 268 ? 10.150 -9.365 0.178 1.00 93.19 268 GLY A O 1
ATOM 2101 N N . HIS A 1 269 ? 8.488 -9.350 1.690 1.00 95.56 269 HIS A N 1
ATOM 2102 C CA . HIS A 1 269 ? 7.445 -9.843 0.798 1.00 95.56 269 HIS A CA 1
ATOM 2103 C C . HIS A 1 269 ? 6.595 -8.695 0.264 1.00 95.56 269 HIS A C 1
ATOM 2105 O O . HIS A 1 269 ? 6.041 -7.900 1.031 1.00 95.56 269 HIS A O 1
ATOM 2111 N N . VAL A 1 270 ? 6.457 -8.644 -1.058 1.00 97.69 270 VAL A N 1
ATOM 2112 C CA . VAL A 1 270 ? 5.559 -7.729 -1.759 1.00 97.69 270 VAL A CA 1
ATOM 2113 C C . VAL A 1 270 ? 4.540 -8.556 -2.527 1.00 97.69 270 VAL A C 1
ATOM 2115 O O . VAL A 1 270 ? 4.893 -9.352 -3.392 1.00 97.69 270 VAL A O 1
ATOM 2118 N N . TRP A 1 271 ? 3.265 -8.357 -2.222 1.00 97.62 271 TRP A N 1
ATOM 2119 C CA . TRP A 1 271 ? 2.166 -8.927 -2.990 1.00 97.62 271 TRP A CA 1
ATOM 2120 C C . TRP A 1 271 ? 2.002 -8.185 -4.308 1.00 97.62 271 TRP A C 1
ATOM 2122 O O . TRP A 1 271 ? 1.922 -6.956 -4.301 1.00 97.62 271 TRP A O 1
ATOM 2132 N N . LYS A 1 272 ? 1.941 -8.919 -5.422 1.00 96.94 272 LYS A N 1
ATOM 2133 C CA . LYS A 1 272 ? 1.906 -8.357 -6.778 1.00 96.94 272 LYS A CA 1
ATOM 2134 C C . LYS A 1 272 ? 0.691 -7.449 -6.985 1.00 96.94 272 LYS A C 1
ATOM 2136 O O . LYS A 1 272 ? -0.412 -7.736 -6.521 1.00 96.94 272 LYS A O 1
ATOM 2141 N N . ALA A 1 273 ? 0.890 -6.363 -7.732 1.00 95.50 273 ALA A N 1
ATOM 2142 C CA . ALA A 1 273 ? -0.125 -5.336 -7.981 1.00 95.50 273 ALA A CA 1
ATOM 2143 C C . ALA A 1 273 ? -1.430 -5.868 -8.604 1.00 95.50 273 ALA A C 1
ATOM 2145 O O . ALA A 1 273 ? -2.494 -5.303 -8.364 1.00 95.50 273 ALA A O 1
ATOM 2146 N N . GLU A 1 274 ? -1.367 -6.960 -9.365 1.00 93.44 274 GLU A N 1
ATOM 2147 C CA . GLU A 1 274 ? -2.534 -7.610 -9.976 1.00 93.44 274 GLU A CA 1
ATOM 2148 C C . GLU A 1 274 ? -3.616 -8.021 -8.963 1.00 93.44 274 GLU A C 1
ATOM 2150 O O . GLU A 1 274 ? -4.801 -7.947 -9.285 1.00 93.44 274 GLU A O 1
ATOM 2155 N N . LEU A 1 275 ? -3.238 -8.353 -7.721 1.00 94.94 275 LEU A N 1
ATOM 2156 C CA . LEU A 1 275 ? -4.193 -8.710 -6.669 1.00 94.94 275 LEU A CA 1
ATOM 2157 C C . LEU A 1 275 ? -5.135 -7.546 -6.336 1.00 94.94 275 LEU A C 1
ATOM 2159 O O . LEU A 1 275 ? -6.299 -7.770 -6.018 1.00 94.94 275 LEU A O 1
ATOM 2163 N N . LEU A 1 276 ? -4.672 -6.295 -6.440 1.00 94.88 276 LEU A N 1
ATOM 2164 C CA . LEU A 1 276 ? -5.522 -5.120 -6.209 1.00 94.88 276 LEU A CA 1
ATOM 2165 C C . LEU A 1 276 ? -6.622 -5.014 -7.269 1.00 94.88 276 LEU A C 1
ATOM 2167 O O . LEU A 1 276 ? -7.745 -4.648 -6.935 1.00 94.88 276 LEU A O 1
ATOM 2171 N N . GLU A 1 277 ? -6.325 -5.360 -8.524 1.00 91.88 277 GLU A N 1
ATOM 2172 C CA . GLU A 1 277 ? -7.316 -5.375 -9.606 1.00 91.88 277 GLU A CA 1
ATOM 2173 C C . GLU A 1 277 ? -8.359 -6.471 -9.368 1.00 91.88 277 GLU A C 1
ATOM 2175 O O . GLU A 1 277 ? -9.558 -6.233 -9.508 1.00 91.88 277 GLU A O 1
ATOM 2180 N N . GLU A 1 278 ? -7.910 -7.661 -8.960 1.00 93.19 278 GLU A N 1
ATOM 2181 C CA . GLU A 1 278 ? -8.780 -8.800 -8.656 1.00 93.19 278 GLU A CA 1
ATOM 2182 C C . GLU A 1 278 ? -9.707 -8.495 -7.470 1.00 93.19 278 GLU A C 1
ATOM 2184 O O . GLU A 1 278 ? -10.908 -8.758 -7.541 1.00 93.19 278 GLU A O 1
ATOM 2189 N N . ILE A 1 279 ? -9.185 -7.856 -6.416 1.00 94.81 279 ILE A N 1
ATOM 2190 C CA . ILE A 1 279 ? -9.977 -7.391 -5.269 1.00 94.81 279 ILE A CA 1
ATOM 2191 C C . ILE A 1 279 ? -10.952 -6.293 -5.704 1.00 94.81 279 ILE A C 1
ATOM 2193 O O . ILE A 1 279 ? -12.144 -6.376 -5.408 1.00 94.81 279 ILE A O 1
ATOM 2197 N N . ALA A 1 280 ? -10.487 -5.270 -6.426 1.00 91.62 280 ALA A N 1
ATOM 2198 C CA . ALA A 1 280 ? -11.328 -4.153 -6.854 1.00 91.62 280 ALA A CA 1
ATOM 2199 C C . ALA A 1 280 ? -12.459 -4.612 -7.784 1.00 91.62 280 ALA A C 1
ATOM 2201 O O . ALA A 1 280 ? -13.565 -4.079 -7.705 1.00 91.62 280 ALA A O 1
ATOM 2202 N N . ALA A 1 281 ? -12.236 -5.632 -8.615 1.00 86.62 281 ALA A N 1
ATOM 2203 C CA . ALA A 1 281 ? -13.263 -6.206 -9.480 1.00 86.62 281 ALA A CA 1
ATOM 2204 C C . ALA A 1 281 ? -14.417 -6.869 -8.704 1.00 86.62 281 ALA A C 1
ATOM 2206 O O . ALA A 1 281 ? -15.528 -6.960 -9.227 1.00 86.62 281 ALA A O 1
ATOM 2207 N N . THR A 1 282 ? -14.201 -7.279 -7.447 1.00 82.31 282 THR A N 1
ATOM 2208 C CA . THR A 1 282 ? -15.286 -7.781 -6.583 1.00 82.31 282 THR A CA 1
ATOM 2209 C C . THR A 1 282 ? -16.225 -6.680 -6.097 1.00 82.31 282 THR A C 1
ATOM 2211 O O . THR A 1 282 ? -17.355 -6.975 -5.696 1.00 82.31 282 THR A O 1
ATOM 2214 N N . SER A 1 283 ? -15.810 -5.408 -6.188 1.00 67.44 283 SER A N 1
ATOM 2215 C CA . SER A 1 283 ? -16.723 -4.279 -6.037 1.00 67.44 283 SER A CA 1
ATOM 2216 C C . SER A 1 283 ? -17.670 -4.244 -7.238 1.00 67.44 283 SER A C 1
ATOM 2218 O O . SER A 1 283 ? -17.463 -3.549 -8.231 1.00 67.44 283 SER A O 1
ATOM 2220 N N . SER A 1 284 ? -18.754 -5.021 -7.167 1.00 45.38 284 SER A N 1
ATOM 2221 C CA . SER A 1 284 ? -19.929 -4.697 -7.973 1.00 45.38 284 SER A CA 1
ATOM 2222 C C . SER A 1 284 ? -20.282 -3.232 -7.697 1.00 45.38 284 SER A C 1
ATOM 2224 O O . SER A 1 284 ? -20.134 -2.799 -6.549 1.00 45.38 284 SER A O 1
ATOM 2226 N N . PRO A 1 285 ? -20.745 -2.458 -8.695 1.00 38.62 285 PRO A N 1
ATOM 2227 C CA . PRO A 1 285 ? -21.284 -1.127 -8.467 1.00 38.62 285 PRO A CA 1
ATOM 2228 C C . PRO A 1 285 ? -22.580 -1.279 -7.665 1.00 38.62 285 PRO A C 1
ATOM 2230 O O . PRO A 1 285 ? -23.686 -1.200 -8.193 1.00 38.62 285 PRO A O 1
ATOM 2233 N N . ILE A 1 286 ? -22.455 -1.551 -6.368 1.00 35.41 286 ILE A N 1
ATOM 2234 C CA . ILE A 1 286 ? -23.524 -1.327 -5.419 1.00 35.41 286 ILE A CA 1
ATOM 2235 C C . ILE A 1 286 ? -23.731 0.170 -5.501 1.00 35.41 286 ILE A C 1
ATOM 2237 O O . ILE A 1 286 ? -22.843 0.946 -5.157 1.00 35.41 286 ILE A O 1
ATOM 2241 N N . ALA A 1 287 ? -24.875 0.541 -6.064 1.00 31.84 287 ALA A N 1
ATOM 2242 C CA . ALA A 1 287 ? -25.349 1.896 -6.204 1.00 31.84 287 ALA A CA 1
ATOM 2243 C C . ALA A 1 287 ? -25.366 2.590 -4.835 1.00 31.84 287 ALA A C 1
ATOM 2245 O O . ALA A 1 287 ? -26.403 2.712 -4.184 1.00 31.84 287 ALA A O 1
ATOM 2246 N N . THR A 1 288 ? -24.222 3.115 -4.407 1.00 34.72 288 THR A N 1
ATOM 2247 C CA . THR A 1 288 ? -24.160 4.245 -3.495 1.00 34.72 288 THR A CA 1
ATOM 2248 C C . THR A 1 288 ? -24.611 5.454 -4.291 1.00 34.72 288 THR A C 1
ATOM 2250 O O . THR A 1 288 ? -23.844 6.290 -4.757 1.00 34.72 288 THR A O 1
ATOM 2253 N N . THR A 1 289 ? -25.926 5.515 -4.480 1.00 27.84 289 THR A N 1
ATOM 2254 C CA . THR A 1 289 ? -26.626 6.745 -4.817 1.00 27.84 289 THR A CA 1
ATOM 2255 C C . THR A 1 289 ? -26.112 7.827 -3.850 1.00 27.84 289 THR A C 1
ATOM 2257 O O . THR A 1 289 ? -26.049 7.549 -2.645 1.00 27.84 289 THR A O 1
ATOM 2260 N N . PRO A 1 290 ? -25.772 9.046 -4.312 1.00 36.28 290 PRO A N 1
ATOM 2261 C CA . PRO A 1 290 ? -25.206 10.117 -3.472 1.00 36.28 290 PRO A CA 1
ATOM 2262 C C . PRO A 1 290 ? -26.048 10.496 -2.236 1.00 36.28 290 PRO A C 1
ATOM 2264 O O . PRO A 1 290 ? -25.598 11.231 -1.362 1.00 36.28 290 PRO A O 1
ATOM 2267 N N . SER A 1 291 ? -27.279 9.991 -2.135 1.00 33.66 291 SER A N 1
ATOM 2268 C CA . SER A 1 291 ? -28.197 10.204 -1.018 1.00 33.66 291 SER A CA 1
ATOM 2269 C C . SER A 1 291 ? -27.899 9.367 0.233 1.00 33.66 291 SER A C 1
ATOM 2271 O O . SER A 1 291 ? -28.378 9.729 1.305 1.00 33.66 291 SER A O 1
ATOM 2273 N N . GLN A 1 292 ? -27.101 8.291 0.164 1.00 36.44 292 GLN A N 1
ATOM 2274 C CA . GLN A 1 292 ? -26.879 7.420 1.335 1.00 36.44 292 GLN A CA 1
ATOM 2275 C C . GLN A 1 292 ? -25.786 7.903 2.305 1.00 36.44 292 GLN A C 1
ATOM 2277 O O . GLN A 1 292 ? -25.713 7.406 3.426 1.00 36.44 292 GLN A O 1
ATOM 2282 N N . PHE A 1 293 ? -24.997 8.916 1.931 1.00 37.94 29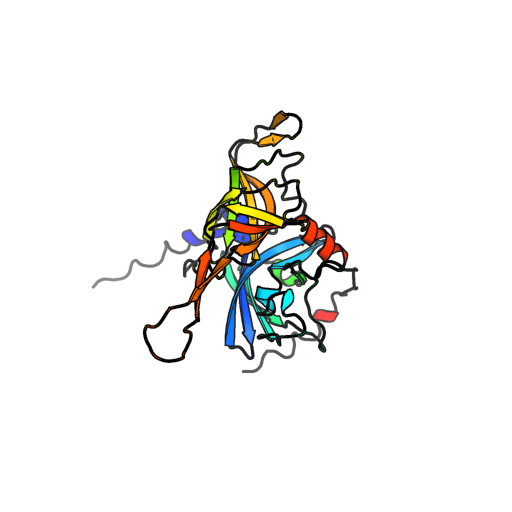3 PHE A N 1
ATOM 2283 C CA . PHE A 1 293 ? -24.123 9.647 2.863 1.00 37.94 293 PHE A CA 1
ATOM 2284 C C . PHE A 1 293 ? -24.763 10.942 3.402 1.00 37.94 293 PHE A C 1
ATOM 2286 O O . PHE A 1 293 ? -24.288 11.501 4.391 1.00 37.94 293 PHE A O 1
ATOM 2293 N N . GLN A 1 294 ? -25.868 11.415 2.810 1.00 29.62 294 GLN A N 1
ATOM 2294 C CA . GLN A 1 294 ? -26.470 12.708 3.161 1.00 29.62 294 GLN A CA 1
ATOM 2295 C C . GLN A 1 294 ? -27.357 12.702 4.419 1.00 29.62 294 GLN A C 1
ATOM 2297 O O . GLN A 1 294 ? -27.699 13.781 4.900 1.00 29.62 294 GLN A O 1
ATOM 2302 N N . SER A 1 295 ? -27.708 11.552 5.012 1.00 29.58 295 SER A N 1
ATOM 2303 C CA . SER A 1 295 ? -28.576 11.557 6.206 1.00 29.58 295 SER A CA 1
ATOM 2304 C C . SER A 1 295 ? -27.847 11.782 7.537 1.00 29.58 295 SER A C 1
ATOM 2306 O O . SER A 1 295 ? -28.510 12.099 8.521 1.00 29.58 295 SER A O 1
ATOM 2308 N N . ASN A 1 296 ? -26.513 11.665 7.600 1.00 33.47 296 ASN A N 1
ATOM 2309 C CA . ASN A 1 296 ? -25.795 11.627 8.886 1.00 33.47 296 ASN A CA 1
ATOM 2310 C C . ASN A 1 296 ? -24.869 12.822 9.170 1.00 33.47 296 ASN A C 1
ATOM 2312 O O . ASN A 1 296 ? -24.239 12.864 10.223 1.00 33.47 296 ASN A O 1
ATOM 2316 N N . SER A 1 297 ? -24.854 13.861 8.330 1.00 31.00 297 SER A N 1
ATOM 2317 C CA . SER A 1 297 ? -24.146 15.117 8.646 1.00 31.00 297 SER A CA 1
ATOM 2318 C C . SER A 1 297 ? -24.883 16.018 9.653 1.00 31.00 297 SER A C 1
ATOM 2320 O O . SER A 1 297 ? -24.381 17.083 10.006 1.00 31.00 297 SER A O 1
ATOM 2322 N N . LYS A 1 298 ? -26.053 15.600 10.165 1.00 29.02 298 LYS A N 1
ATOM 2323 C CA . LYS A 1 298 ? -26.852 16.369 11.140 1.00 29.02 298 LYS A CA 1
ATOM 2324 C C . LYS A 1 298 ? -26.714 15.950 12.610 1.00 29.02 298 LYS A C 1
ATOM 2326 O O . LYS A 1 298 ? -27.303 16.621 13.450 1.00 29.02 298 LYS A O 1
ATOM 2331 N N . PHE A 1 299 ? -25.931 14.922 12.948 1.00 28.72 299 PHE A N 1
ATOM 2332 C CA . PHE A 1 299 ? -25.839 14.432 14.338 1.00 28.72 299 PHE A CA 1
ATOM 2333 C C . PHE A 1 299 ? -24.470 14.566 15.028 1.00 28.72 299 PHE A C 1
ATOM 2335 O O . PHE A 1 299 ? -24.346 14.158 16.177 1.00 28.72 299 PHE A O 1
ATOM 2342 N N . LEU A 1 300 ? -23.466 15.194 14.405 1.00 30.84 300 LEU A N 1
ATOM 2343 C CA . LEU A 1 300 ? -22.109 15.307 14.979 1.00 30.84 300 LEU A CA 1
ATOM 2344 C C . LEU A 1 300 ? -21.659 16.738 15.328 1.00 30.84 300 LEU A C 1
ATOM 2346 O O . LEU A 1 300 ? -20.468 17.010 15.414 1.00 30.84 300 LEU A O 1
ATOM 2350 N N . PHE A 1 301 ? -22.600 17.644 15.601 1.00 29.56 301 PHE A N 1
ATOM 2351 C CA . PHE A 1 301 ? -22.299 18.897 16.299 1.00 29.56 301 PHE A CA 1
ATOM 2352 C C . PHE A 1 301 ? -23.192 19.043 17.529 1.00 29.56 301 PHE A C 1
ATOM 2354 O O . PHE A 1 301 ? -24.281 19.613 17.461 1.00 29.56 301 PHE A O 1
ATOM 2361 N N . LYS A 1 302 ? -22.710 18.538 18.666 1.00 26.28 302 LYS A N 1
ATOM 2362 C CA . LYS A 1 302 ? -22.972 19.130 19.979 1.00 26.28 302 LYS A CA 1
ATOM 2363 C C . LYS A 1 302 ? -21.901 18.673 20.972 1.00 26.28 302 LYS A C 1
ATOM 2365 O O . LYS A 1 302 ? -21.760 17.473 21.188 1.00 26.28 302 LYS A O 1
ATOM 2370 N N . TYR A 1 303 ? -21.274 19.688 21.572 1.00 35.00 303 TYR A N 1
ATOM 2371 C CA . TYR A 1 303 ? -20.201 19.716 22.576 1.00 35.00 303 TYR A CA 1
ATOM 2372 C C . TYR A 1 303 ? -18.780 19.601 22.028 1.00 35.00 303 TYR A C 1
ATOM 2374 O O . TYR A 1 303 ? -18.343 18.489 21.674 1.00 35.00 303 TYR A O 1
#

Radius of gyration: 22.19 Å; chains: 1; bounding box: 53×81×64 Å